Protein AF-A0A9P6YWA7-F1 (afdb_monomer)

Mean predicted aligned error: 17.62 Å

InterPro domains:
  IPR002293 Amino acid/polyamine transporter I [PF13520] (81-269)
  IPR050598 Cellular Amino Acid Transporter [PTHR11785] (69-268)

Organism: NCBI:txid936053

Sequence (278 aa):
MPSVNTISDHNANLDGSDSEDSLFSTGSHHFTDDRDDQTLLPLTQHANTSSTSVFSFETIPMIPLSQTQARGPELQKKVSFINGLGLVVGLMIGSGLFSSPGPVLEFSGSYGTALVVWFISGLLALCGALCYAELGTMLPMNGGETVYLGRAFGSLVSFMFEFVTIAVQKPGRLAIICIVFGEYVSRIAYHTYYFNVPHDSDASVELADAIIPKFLPKLLAVACLLILTLINAISIPAGIRLQDILTIFKVLTAVVISVMGVVVLSNKGIIAVLVNLL

Secondary structure (DSSP, 8-state):
-----------------------------------------------------TT--TT-----HHHH------------HHHHHHHHHHHHS-THHHHSHHHHHHHH-SHHHHHHHHHHHHHHHHHHHHHHHHHHHH---TTTHHHHHHHHH-HHHHHHHHHHIIIIIHHHHHHHHHHHHHHHHHHHHHHHH-TTS---TTHHHHHHHHHS-TTHHHHHHHHHHHHHHHHHHH-HHHHHHHHHHHHHHHHHHHHHHHHHHHHHHHHHHHHHHHHT--

pLDDT: mean 70.12, std 21.69, range [28.67, 96.81]

Solvent-accessible surface area (backbone atoms only — not comparable to full-atom values): 17458 Å² total; per-residue (Å²): 138,88,80,91,80,91,83,93,88,83,88,86,83,89,83,82,87,85,85,88,86,87,83,87,88,87,84,90,88,89,84,88,84,91,81,85,87,85,91,78,84,86,84,79,82,82,85,79,88,84,79,94,61,98,79,71,84,77,71,70,81,74,71,55,72,74,66,75,56,62,82,61,79,80,73,75,84,81,70,50,70,69,58,50,50,52,49,52,53,56,69,67,66,55,73,56,75,77,62,45,57,61,60,46,37,64,78,46,76,34,73,70,56,31,52,52,53,51,51,53,52,51,52,54,51,49,54,52,51,51,54,51,48,54,50,48,68,74,52,84,59,92,66,57,72,43,49,54,38,28,72,75,69,32,65,69,55,17,49,53,49,49,50,46,40,63,71,45,48,56,54,48,57,53,49,54,53,27,42,52,50,15,47,54,52,50,53,51,52,49,54,67,73,51,73,85,60,75,89,48,78,65,65,54,50,52,53,45,62,72,69,49,58,87,59,54,32,54,50,45,13,51,52,50,48,52,50,54,50,49,45,41,72,76,32,57,71,56,41,52,52,52,51,51,53,51,51,54,51,52,52,50,52,52,51,51,52,52,51,52,52,52,51,53,50,53,53,51,50,53,50,56,54,53,63,74,76,109

Radius of gyration: 36.5 Å; Cα contacts (8 Å, |Δi|>4): 70; chains: 1; bounding box: 82×83×110 Å

Structure (mmCIF, N/CA/C/O backbone):
data_AF-A0A9P6YWA7-F1
#
_entry.id   AF-A0A9P6YWA7-F1
#
loop_
_atom_site.group_PDB
_atom_site.id
_atom_site.type_symbol
_atom_site.label_atom_id
_atom_site.label_alt_id
_atom_site.label_comp_id
_atom_site.label_asym_id
_atom_site.label_entity_id
_atom_site.label_seq_id
_atom_site.pdbx_PDB_ins_code
_atom_site.Cartn_x
_atom_site.Cartn_y
_atom_site.Cartn_z
_atom_site.occupancy
_atom_site.B_iso_or_equiv
_atom_site.auth_seq_id
_atom_site.auth_comp_id
_atom_site.auth_asym_id
_atom_site.auth_atom_id
_atom_site.pdbx_PDB_model_num
ATOM 1 N N . MET A 1 1 ? 19.533 45.911 58.473 1.00 30.25 1 MET A N 1
ATOM 2 C CA . MET A 1 1 ? 19.718 47.379 58.552 1.00 30.25 1 MET A CA 1
ATOM 3 C C . MET A 1 1 ? 20.889 47.748 57.663 1.00 30.25 1 MET A C 1
ATOM 5 O O . MET A 1 1 ? 21.857 46.997 57.733 1.00 30.25 1 MET A O 1
ATOM 9 N N . PRO A 1 2 ? 20.878 48.857 56.905 1.00 45.12 2 PRO A N 1
ATOM 10 C CA . PRO A 1 2 ? 19.820 49.861 56.648 1.00 45.12 2 PRO A CA 1
ATOM 11 C C . PRO A 1 2 ? 19.565 49.990 55.105 1.00 45.12 2 PRO A C 1
ATOM 13 O O . PRO A 1 2 ? 20.248 49.321 54.343 1.00 45.12 2 PRO A O 1
ATOM 16 N N . SER A 1 3 ? 18.667 50.763 54.485 1.00 31.98 3 SER A N 1
ATOM 17 C CA . SER A 1 3 ? 17.479 51.582 54.792 1.00 31.98 3 SER A CA 1
ATOM 18 C C . SER A 1 3 ? 17.035 52.197 53.421 1.00 31.98 3 SER A C 1
ATOM 20 O O . SER A 1 3 ? 17.918 52.453 52.611 1.00 31.98 3 SER A O 1
ATOM 22 N N . VAL A 1 4 ? 15.736 52.290 53.055 1.00 41.75 4 VAL A N 1
ATOM 23 C CA . VAL A 1 4 ? 14.906 53.543 53.096 1.00 41.75 4 VAL A CA 1
ATOM 24 C C . VAL A 1 4 ? 15.332 54.534 51.968 1.00 41.75 4 VAL A C 1
ATOM 26 O O . VAL A 1 4 ? 16.507 54.853 51.892 1.00 41.75 4 VAL A O 1
ATOM 29 N N . ASN A 1 5 ? 14.515 55.088 51.049 1.00 35.31 5 ASN A N 1
ATOM 30 C CA . ASN A 1 5 ? 13.099 55.478 51.103 1.00 35.31 5 ASN A CA 1
ATOM 31 C C . ASN A 1 5 ? 12.557 56.075 49.766 1.00 35.31 5 ASN A C 1
ATOM 33 O O . ASN A 1 5 ? 13.340 56.683 49.044 1.00 35.31 5 ASN A O 1
ATOM 37 N N . THR A 1 6 ? 11.219 55.989 49.581 1.00 39.00 6 THR A N 1
ATOM 38 C CA . THR A 1 6 ? 10.201 56.965 49.041 1.00 39.00 6 THR A CA 1
ATOM 39 C C . THR A 1 6 ? 10.403 57.697 47.690 1.00 39.00 6 THR A C 1
ATOM 41 O O . THR A 1 6 ? 11.518 58.047 47.341 1.00 39.00 6 THR A O 1
ATOM 44 N N . ILE A 1 7 ? 9.380 58.008 46.867 1.00 32.88 7 ILE A N 1
ATOM 45 C CA . ILE A 1 7 ? 8.133 58.815 47.059 1.00 32.88 7 ILE A CA 1
ATOM 46 C C . ILE A 1 7 ? 7.138 58.446 45.910 1.00 32.88 7 ILE A C 1
ATOM 48 O O . ILE A 1 7 ? 7.594 58.312 44.778 1.00 32.88 7 ILE A O 1
ATOM 52 N N . SER A 1 8 ? 5.909 57.960 46.179 1.00 38.25 8 SER A N 1
ATOM 53 C CA . SER A 1 8 ? 4.559 58.617 46.171 1.00 38.25 8 SER A CA 1
ATOM 54 C C . SER A 1 8 ? 4.142 59.294 44.847 1.00 38.25 8 SER A C 1
ATOM 56 O O . SER A 1 8 ? 4.928 60.005 44.237 1.00 38.25 8 SER A O 1
ATOM 58 N N . ASP A 1 9 ? 2.998 58.942 44.244 1.00 35.94 9 ASP A N 1
ATOM 59 C CA . ASP A 1 9 ? 1.636 59.484 44.467 1.00 35.94 9 ASP A CA 1
ATOM 60 C C . ASP A 1 9 ? 0.672 58.777 43.469 1.00 35.94 9 ASP A C 1
ATOM 62 O O . ASP A 1 9 ? 1.138 58.322 42.430 1.00 35.94 9 ASP A O 1
ATOM 66 N N . HIS A 1 10 ? -0.655 58.641 43.579 1.00 37.78 10 HIS A N 1
ATOM 67 C CA . HIS A 1 10 ? -1.711 58.955 44.545 1.00 37.78 10 HIS A CA 1
ATOM 68 C C . HIS A 1 10 ? -3.030 58.349 43.982 1.00 37.78 10 HIS A C 1
ATOM 70 O O . HIS A 1 10 ? -3.093 58.024 42.796 1.00 37.78 10 HIS A O 1
ATOM 76 N N . ASN A 1 11 ? -4.090 58.339 44.804 1.00 34.28 11 ASN A N 1
ATOM 77 C CA . ASN A 1 11 ? -5.522 58.125 44.494 1.00 34.28 11 ASN A CA 1
ATOM 78 C C . ASN A 1 11 ? -6.022 56.661 44.603 1.00 34.28 11 ASN A C 1
ATOM 80 O O . ASN A 1 11 ? -5.760 55.856 43.719 1.00 34.28 11 ASN A O 1
ATOM 84 N N . ALA A 1 12 ? -6.625 56.159 45.688 1.00 36.78 12 ALA A N 1
ATOM 85 C CA . ALA A 1 12 ? -7.614 56.623 46.681 1.00 36.78 12 ALA A CA 1
ATOM 86 C C . ALA A 1 12 ? -9.064 56.179 46.390 1.00 36.78 12 ALA A C 1
ATOM 88 O O . ALA A 1 12 ? -9.612 56.428 45.320 1.00 36.78 12 ALA A O 1
ATOM 89 N N . ASN A 1 13 ? -9.642 55.626 47.465 1.00 32.25 13 ASN A N 1
ATOM 90 C CA . ASN A 1 13 ? -11.050 55.508 47.860 1.00 32.25 13 ASN A CA 1
ATOM 91 C C . ASN A 1 13 ? -11.867 54.290 47.391 1.00 32.25 13 ASN A C 1
ATOM 93 O O . ASN A 1 13 ? -12.085 54.115 46.199 1.00 32.25 13 ASN A O 1
ATOM 97 N N . LEU A 1 14 ? -12.158 53.332 48.298 1.00 36.88 14 LEU A N 1
ATOM 98 C CA . LEU A 1 14 ? -13.166 53.310 49.408 1.00 36.88 14 LEU A CA 1
ATOM 99 C C . LEU A 1 14 ? -14.500 52.775 48.843 1.00 36.88 14 LEU A C 1
ATOM 101 O O . LEU A 1 14 ? -14.867 53.160 47.743 1.00 36.88 14 LEU A O 1
ATOM 105 N N . ASP A 1 15 ? -15.336 51.966 49.484 1.00 33.75 15 ASP A N 1
ATOM 106 C CA . ASP A 1 15 ? -15.410 51.228 50.754 1.00 33.75 15 ASP A CA 1
ATOM 107 C C . ASP A 1 15 ? -16.769 50.481 50.688 1.00 33.75 15 ASP A C 1
ATOM 109 O O . ASP A 1 15 ? -17.597 50.810 49.832 1.00 33.75 15 ASP A O 1
ATOM 113 N N . GLY A 1 16 ? -17.041 49.549 51.602 1.00 33.06 16 GLY A N 1
ATOM 114 C CA . GLY A 1 16 ? -18.425 49.207 51.958 1.00 33.06 16 GLY A CA 1
ATOM 115 C C . GLY A 1 16 ? -18.869 47.773 51.686 1.00 33.06 16 GLY A C 1
ATOM 116 O O . GLY A 1 16 ? -19.463 47.456 50.656 1.00 33.06 16 GLY A O 1
ATOM 117 N N . SER A 1 17 ? -18.631 46.928 52.686 1.00 35.91 17 SER A N 1
ATOM 118 C CA . SER A 1 17 ? -19.540 45.864 53.115 1.00 35.91 17 SER A CA 1
ATOM 119 C C . SER A 1 17 ? -20.969 46.382 53.303 1.00 35.91 17 SER A C 1
ATOM 121 O O . SER A 1 17 ? -21.122 47.527 53.705 1.00 35.91 17 SER A O 1
ATOM 123 N N . ASP A 1 18 ? -21.979 45.535 53.097 1.00 35.16 18 ASP A N 1
ATOM 124 C CA . ASP A 1 18 ? -23.036 45.319 54.096 1.00 35.16 18 ASP A CA 1
ATOM 125 C C . ASP A 1 18 ? -23.912 44.118 53.718 1.00 35.16 18 ASP A C 1
ATOM 127 O O . ASP A 1 18 ? -24.405 43.973 52.597 1.00 35.16 18 ASP A O 1
ATOM 131 N N . SER A 1 19 ? -24.048 43.236 54.701 1.00 35.69 19 SER A N 1
ATOM 132 C CA . SER A 1 19 ? -24.988 42.128 54.760 1.00 35.69 19 SER A CA 1
ATOM 133 C C . SER A 1 19 ? -26.203 42.567 55.583 1.00 35.69 19 SER A C 1
ATOM 135 O O . SER A 1 19 ? -26.062 43.385 56.484 1.00 35.69 19 SER A O 1
ATOM 137 N N . GLU A 1 20 ? -27.324 41.887 55.334 1.00 35.84 20 GLU A N 1
ATOM 138 C CA . GLU A 1 20 ? -28.508 41.722 56.197 1.00 35.84 20 GLU A CA 1
ATOM 139 C C . GLU A 1 20 ? -29.784 42.542 55.885 1.00 35.84 20 GLU A C 1
ATOM 141 O O . GLU A 1 20 ? -29.797 43.755 55.709 1.00 35.84 20 GLU A O 1
ATOM 146 N N . AS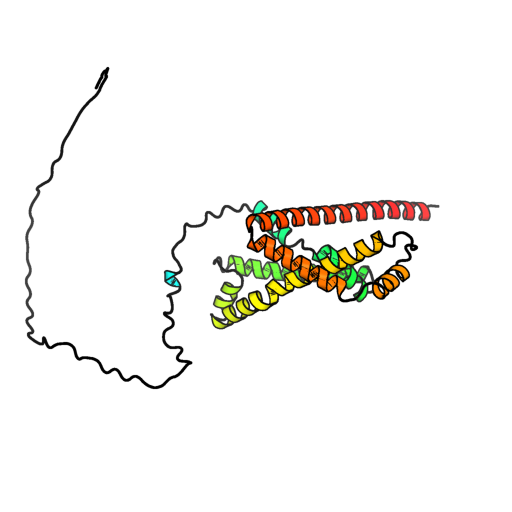P A 1 21 ? -30.872 41.759 55.869 1.00 31.94 21 ASP A N 1
ATOM 147 C CA . ASP A 1 21 ? -32.272 42.058 56.177 1.00 31.94 21 ASP A CA 1
ATOM 148 C C . ASP A 1 21 ? -33.222 42.685 55.140 1.00 31.94 21 ASP A C 1
ATOM 150 O O . ASP A 1 21 ? -33.424 43.891 55.037 1.00 31.94 21 ASP A O 1
ATOM 154 N N . SER A 1 22 ? -34.029 41.810 54.523 1.00 32.91 22 SER A N 1
ATOM 155 C CA . SER A 1 22 ? -35.488 42.013 54.522 1.00 32.91 22 SER A CA 1
ATOM 156 C C . SER A 1 22 ? -36.258 40.689 54.622 1.00 32.91 22 SER A C 1
ATOM 158 O O . SER A 1 22 ? -36.291 39.847 53.729 1.00 32.91 22 SER A O 1
ATOM 160 N N . LEU A 1 23 ? -36.856 40.548 55.799 1.00 31.72 23 LEU A N 1
ATOM 161 C CA . LEU A 1 23 ? -37.798 39.555 56.285 1.00 31.72 23 LEU A CA 1
ATOM 162 C C . LEU A 1 23 ? -39.172 39.529 55.566 1.00 31.72 23 LEU A C 1
ATOM 164 O O . LEU A 1 23 ? -39.654 40.542 55.068 1.00 31.72 23 LEU A O 1
ATOM 168 N N . PHE A 1 24 ? -39.844 38.381 55.755 1.00 29.38 24 PHE A N 1
ATOM 169 C CA . PHE A 1 24 ? -41.298 38.129 55.861 1.00 29.38 24 PHE A CA 1
ATOM 170 C C . PHE A 1 24 ? -42.185 38.003 54.603 1.00 29.38 24 PHE A C 1
ATOM 172 O O . PHE A 1 24 ? -42.605 38.986 54.003 1.00 29.38 24 PHE A O 1
ATOM 179 N N . SER A 1 25 ? -42.687 36.778 54.371 1.00 28.67 25 SER A N 1
ATOM 180 C CA . SER A 1 25 ? -44.130 36.490 54.498 1.00 28.67 25 SER A CA 1
ATOM 181 C C . SER A 1 25 ? -44.408 34.988 54.715 1.00 28.67 25 SER A C 1
ATOM 183 O O . SER A 1 25 ? -43.644 34.122 54.303 1.00 28.67 25 SER A O 1
ATOM 185 N N . THR A 1 26 ? -45.509 34.729 55.412 1.00 31.12 26 THR A N 1
ATOM 186 C CA . THR A 1 26 ? -45.914 33.554 56.200 1.00 31.12 26 THR A CA 1
ATOM 187 C C . THR A 1 26 ? -46.947 32.674 55.472 1.00 31.12 26 THR A C 1
ATOM 189 O O . THR A 1 26 ? -47.718 33.188 54.669 1.00 31.12 26 THR A O 1
ATOM 192 N N . GLY A 1 27 ? -47.058 31.388 55.856 1.00 29.50 27 GLY A N 1
ATOM 193 C CA . GLY A 1 27 ? -48.311 30.599 55.777 1.00 29.50 27 GLY A CA 1
ATOM 194 C C . GLY A 1 27 ? -48.154 29.203 55.151 1.00 29.50 27 GLY A C 1
ATOM 195 O O . GLY A 1 27 ? -48.163 29.072 53.937 1.00 29.50 27 GLY A O 1
ATOM 196 N N . SER A 1 28 ? -47.815 28.159 55.918 1.00 30.95 28 SER A N 1
ATOM 197 C CA . SER A 1 28 ? -48.722 27.206 56.600 1.00 30.95 28 SER A CA 1
ATOM 198 C C . SER A 1 28 ? -49.582 26.320 55.682 1.00 30.95 28 SER A C 1
ATOM 200 O O . SER A 1 28 ? -50.561 26.802 55.130 1.00 30.95 28 SER A O 1
ATOM 202 N N . HIS A 1 29 ? -49.309 25.008 55.643 1.00 32.03 29 HIS A N 1
ATOM 203 C CA . HIS A 1 29 ? -50.335 23.973 55.849 1.00 32.03 29 HIS A CA 1
ATOM 204 C C . HIS A 1 29 ? -49.703 22.627 56.240 1.00 32.03 29 HIS A C 1
ATOM 206 O O . HIS A 1 29 ? -48.742 22.150 55.647 1.00 32.03 29 HIS A O 1
ATOM 212 N N . HIS A 1 30 ? -50.281 22.071 57.296 1.00 28.95 30 HIS A N 1
ATOM 213 C CA . HIS A 1 30 ? -49.951 20.864 58.038 1.00 28.95 30 HIS A CA 1
ATOM 214 C C . HIS A 1 30 ? -50.837 19.715 57.526 1.00 28.95 30 HIS A C 1
ATOM 216 O O . HIS A 1 30 ? -52.054 19.892 57.460 1.00 28.95 30 HIS A O 1
ATOM 222 N N . PHE A 1 31 ? -50.269 18.549 57.206 1.00 29.78 31 PHE A N 1
ATOM 223 C CA . PHE A 1 31 ? -51.012 17.284 57.147 1.00 29.78 31 PHE A CA 1
ATOM 224 C C . PHE A 1 31 ? -50.105 16.132 57.594 1.00 29.78 31 PHE A C 1
ATOM 226 O O . PHE A 1 31 ? -49.044 15.897 57.023 1.00 29.78 31 PHE A O 1
ATOM 233 N N . THR A 1 32 ? -50.533 15.487 58.670 1.00 32.47 32 THR A N 1
ATOM 234 C CA . THR A 1 32 ? -49.959 14.325 59.351 1.00 32.47 32 THR A CA 1
ATOM 235 C C . THR A 1 32 ? -50.343 13.034 58.637 1.00 32.47 32 THR A C 1
ATOM 237 O O . THR A 1 32 ? -51.510 12.879 58.283 1.00 32.47 32 THR A O 1
ATOM 240 N N . ASP A 1 33 ? -49.419 12.081 58.529 1.00 33.91 33 ASP A N 1
ATOM 241 C CA . ASP A 1 33 ? -49.767 10.657 58.541 1.00 33.91 33 ASP A CA 1
ATOM 242 C C . ASP A 1 33 ? -48.690 9.904 59.332 1.00 33.91 33 ASP A C 1
ATOM 244 O O . ASP A 1 33 ? -47.546 9.769 58.894 1.00 33.91 33 ASP A O 1
ATOM 248 N N . ASP A 1 34 ? -49.068 9.504 60.544 1.00 34.72 34 ASP A N 1
ATOM 249 C CA . ASP A 1 34 ? -48.328 8.611 61.427 1.00 34.72 34 ASP A CA 1
ATOM 250 C C . ASP A 1 34 ? -48.479 7.172 60.920 1.00 34.72 34 ASP A C 1
ATOM 252 O O . ASP A 1 34 ? -49.595 6.652 60.846 1.00 34.72 34 ASP A O 1
ATOM 256 N N . ARG A 1 35 ? -47.361 6.490 60.652 1.00 35.69 35 ARG A N 1
ATOM 257 C CA . ARG A 1 35 ? -47.264 5.035 60.840 1.00 35.69 35 ARG A CA 1
ATOM 258 C C . ARG A 1 35 ? -45.901 4.665 61.399 1.00 35.69 35 ARG A C 1
ATOM 260 O O . ARG A 1 35 ? -44.879 4.785 60.728 1.00 35.69 35 ARG A O 1
ATOM 267 N N . ASP A 1 36 ? -45.966 4.204 62.636 1.00 36.97 36 ASP A N 1
ATOM 268 C CA . ASP A 1 36 ? -44.884 3.713 63.464 1.00 36.97 36 ASP A CA 1
ATOM 269 C C . ASP A 1 36 ? -44.203 2.444 62.919 1.00 36.97 36 ASP A C 1
ATOM 271 O O . ASP A 1 36 ? -44.817 1.588 62.277 1.00 36.97 36 ASP A O 1
ATOM 275 N N . ASP A 1 37 ? -42.928 2.340 63.298 1.00 34.84 37 ASP A N 1
ATOM 276 C CA . ASP A 1 37 ? -42.200 1.133 63.689 1.00 34.84 37 ASP A CA 1
ATOM 277 C C . ASP A 1 37 ? -41.923 0.023 62.662 1.00 34.84 37 ASP A C 1
ATOM 279 O O . ASP A 1 37 ? -42.704 -0.907 62.471 1.00 34.84 37 ASP A O 1
ATOM 283 N N . GLN A 1 38 ? -40.675 0.009 62.165 1.00 40.31 38 GLN A N 1
ATOM 284 C CA . GLN A 1 38 ? -39.765 -1.131 62.381 1.00 40.31 38 GLN A CA 1
ATOM 285 C C . GLN A 1 38 ? -38.303 -0.786 62.036 1.00 40.31 38 GLN A C 1
ATOM 287 O O . GLN A 1 38 ? -37.830 -0.909 60.908 1.00 40.31 38 GLN A O 1
ATOM 292 N N . THR A 1 39 ? -37.555 -0.401 63.065 1.00 40.19 39 THR A N 1
ATOM 293 C CA . THR A 1 39 ? -36.092 -0.457 63.146 1.00 40.19 39 THR A CA 1
ATOM 294 C C . THR A 1 39 ? -35.666 -1.861 63.586 1.00 40.19 39 THR A C 1
ATOM 296 O O . THR A 1 39 ? -35.755 -2.165 64.769 1.00 40.19 39 THR A O 1
ATOM 299 N N . LEU A 1 40 ? -35.143 -2.707 62.686 1.00 43.44 40 LEU A N 1
ATOM 300 C CA . LEU A 1 40 ? -34.314 -3.873 63.052 1.00 43.44 40 LEU A CA 1
ATOM 301 C C . LEU A 1 40 ? -33.231 -4.163 61.987 1.00 43.44 40 LEU A C 1
ATOM 303 O O . LEU A 1 40 ? -33.510 -4.720 60.936 1.00 43.44 40 LEU A O 1
ATOM 307 N N . LEU A 1 41 ? -32.012 -3.715 62.315 1.00 45.97 41 LEU A N 1
ATOM 308 C CA . LEU A 1 41 ? -30.643 -4.237 62.097 1.00 45.97 41 LEU A CA 1
ATOM 309 C C . LEU A 1 41 ? -30.268 -5.166 60.902 1.00 45.97 41 LEU A C 1
ATOM 311 O O . LEU A 1 41 ? -31.047 -6.005 60.462 1.00 45.97 41 LEU A O 1
ATOM 315 N N . PRO A 1 42 ? -29.003 -5.085 60.420 1.00 42.59 42 PRO A N 1
ATOM 316 C CA . PRO A 1 42 ? -28.539 -5.726 59.189 1.00 42.59 42 PRO A CA 1
ATOM 317 C C . PRO A 1 42 ? -28.217 -7.215 59.388 1.00 42.59 42 PRO A C 1
ATOM 319 O O . PRO A 1 42 ? -27.490 -7.582 60.312 1.00 42.59 42 PRO A O 1
ATOM 322 N N . LEU A 1 43 ? -28.691 -8.078 58.484 1.00 35.69 43 LEU A N 1
ATOM 323 C CA . LEU A 1 43 ? -28.292 -9.486 58.458 1.00 35.69 43 LEU A CA 1
ATOM 324 C C . LEU A 1 43 ? -26.963 -9.666 57.717 1.00 35.69 43 LEU A C 1
ATOM 326 O O . LEU A 1 43 ? -26.828 -9.457 56.513 1.00 35.69 43 LEU A O 1
ATOM 330 N N . THR A 1 44 ? -25.985 -10.077 58.509 1.00 36.50 44 THR A N 1
ATOM 331 C CA . THR A 1 44 ? -24.660 -10.569 58.160 1.00 36.50 44 THR A CA 1
ATOM 332 C C . THR A 1 44 ? -24.686 -11.711 57.139 1.00 36.50 44 THR A C 1
ATOM 334 O O . THR A 1 44 ? -25.297 -12.749 57.369 1.00 36.50 44 THR A O 1
ATOM 337 N N . GLN A 1 45 ? -23.935 -11.519 56.054 1.00 35.62 45 GLN A N 1
ATOM 338 C CA . GLN A 1 45 ? -22.911 -12.437 55.541 1.00 35.62 45 GLN A CA 1
ATOM 339 C C . GLN A 1 45 ? -23.241 -13.944 55.524 1.00 35.62 45 GLN A C 1
ATOM 341 O O . GLN A 1 45 ? -22.976 -14.663 56.483 1.00 35.62 45 GLN A O 1
ATOM 346 N N . HIS A 1 46 ? -23.610 -14.452 54.346 1.00 35.66 46 HIS A N 1
ATOM 347 C CA . HIS A 1 46 ? -23.225 -15.802 53.935 1.00 35.66 46 HIS A CA 1
ATOM 348 C C . HIS A 1 46 ? -22.160 -15.704 52.844 1.00 35.66 46 HIS A C 1
ATOM 350 O O . HIS A 1 46 ? -22.448 -15.551 51.659 1.00 35.66 46 HIS A O 1
ATOM 356 N N . ALA A 1 47 ? -20.902 -15.794 53.270 1.00 37.41 47 ALA A N 1
ATOM 357 C CA . ALA A 1 47 ? -19.837 -16.246 52.396 1.00 37.41 47 ALA A CA 1
ATOM 358 C C . ALA A 1 47 ? -20.087 -17.732 52.113 1.00 37.41 47 ALA A C 1
ATOM 360 O O . ALA A 1 47 ? -20.030 -18.549 53.030 1.00 37.41 47 ALA A O 1
ATOM 361 N N . ASN A 1 48 ? -20.361 -18.084 50.858 1.00 34.75 48 ASN A N 1
ATOM 362 C CA . ASN A 1 48 ? -20.123 -19.442 50.391 1.00 34.75 48 ASN A CA 1
ATOM 363 C C . ASN A 1 48 ? -19.140 -19.392 49.224 1.00 34.75 48 ASN A C 1
ATOM 365 O O . ASN A 1 48 ? -19.493 -19.283 48.052 1.00 34.75 48 ASN A O 1
ATOM 369 N N . THR A 1 49 ? -17.869 -19.405 49.603 1.00 38.22 49 THR A N 1
ATOM 370 C CA . THR A 1 49 ? -16.738 -19.662 48.726 1.00 38.22 49 THR A CA 1
ATOM 371 C C . THR A 1 49 ? -16.713 -21.155 48.445 1.00 38.22 49 THR A C 1
ATOM 373 O O . THR A 1 49 ? -16.429 -21.915 49.364 1.00 38.22 49 THR A O 1
ATOM 376 N N . SER A 1 50 ? -16.984 -21.573 47.206 1.00 38.66 50 SER A N 1
ATOM 377 C CA . SER A 1 50 ? -16.193 -22.572 46.456 1.00 38.66 50 SER A CA 1
ATOM 378 C C . SER A 1 50 ? -16.987 -23.182 45.297 1.00 38.66 50 SER A C 1
ATOM 380 O O . SER A 1 50 ? -17.767 -24.111 45.464 1.00 38.66 50 SER A O 1
ATOM 382 N N . SER A 1 51 ? -16.728 -22.686 44.088 1.00 37.53 51 SER A N 1
ATOM 383 C CA . SER A 1 51 ? -16.556 -23.512 42.886 1.00 37.53 51 SER A CA 1
ATOM 384 C C . SER A 1 51 ? -15.971 -22.631 41.787 1.00 37.53 51 SER A C 1
ATOM 386 O O . SER A 1 51 ? -16.624 -21.755 41.227 1.00 37.53 51 SER A O 1
ATOM 388 N N . THR A 1 52 ? -14.684 -22.837 41.545 1.00 44.03 52 THR A N 1
ATOM 389 C CA . THR A 1 52 ? -13.884 -22.256 40.471 1.00 44.03 52 THR A CA 1
ATOM 390 C C . THR A 1 52 ? -14.549 -22.486 39.114 1.00 44.03 52 THR A C 1
ATOM 392 O O . THR A 1 52 ? -14.458 -23.578 38.558 1.00 44.03 52 THR A O 1
ATOM 395 N N . SER A 1 53 ? -15.175 -21.450 38.554 1.00 33.12 53 SER A N 1
ATOM 396 C CA . SER A 1 53 ? -15.441 -21.359 37.119 1.00 33.12 53 SER A CA 1
ATOM 397 C C . SER A 1 53 ? -14.590 -20.220 36.564 1.00 33.12 53 SER A C 1
ATOM 399 O O . SER A 1 53 ? -14.845 -19.039 36.767 1.00 33.12 53 SER A O 1
ATOM 401 N N . VAL A 1 54 ? -13.511 -20.598 35.881 1.00 48.97 54 VAL A N 1
ATOM 402 C CA . VAL A 1 54 ? -12.505 -19.703 35.277 1.00 48.97 54 VAL A CA 1
ATOM 403 C C . VAL A 1 54 ? -13.080 -18.931 34.063 1.00 48.97 54 VAL A C 1
ATOM 405 O O . VAL A 1 54 ? -12.378 -18.179 33.400 1.00 48.97 54 VAL A O 1
ATOM 408 N N . PHE A 1 55 ? -14.385 -19.066 33.801 1.00 40.19 55 PHE A N 1
ATOM 409 C CA . PHE A 1 55 ? -15.120 -18.421 32.712 1.00 40.19 55 PHE A CA 1
ATOM 410 C C . PHE A 1 55 ? -16.484 -17.891 33.181 1.00 40.19 55 PHE A C 1
ATOM 412 O O . PHE A 1 55 ? -17.514 -18.193 32.583 1.00 40.19 55 PHE A O 1
ATOM 419 N N . SER A 1 56 ? -16.506 -17.105 34.259 1.00 38.06 56 SER A N 1
ATOM 420 C CA . SER A 1 56 ? -17.690 -16.320 34.618 1.00 38.06 56 SER A CA 1
ATOM 421 C C . SER A 1 56 ? -17.577 -14.932 33.983 1.00 38.06 56 SER A C 1
ATOM 423 O O . SER A 1 56 ? -16.790 -14.098 34.422 1.00 38.06 56 SER A O 1
ATOM 425 N N . PHE A 1 57 ? -18.328 -14.709 32.903 1.00 46.75 57 PHE A N 1
ATOM 426 C CA . PHE A 1 57 ? -18.423 -13.440 32.162 1.00 46.75 57 PHE A CA 1
ATOM 427 C C . PHE A 1 57 ? -19.311 -12.396 32.883 1.00 46.75 57 PHE A C 1
ATOM 429 O O . PHE A 1 57 ? -19.710 -11.390 32.301 1.00 46.75 57 PHE A O 1
ATOM 436 N N . GLU A 1 58 ? -19.626 -12.606 34.162 1.00 44.38 58 GLU A N 1
ATOM 437 C CA . GLU A 1 58 ? -20.510 -11.727 34.920 1.00 44.38 58 GLU A CA 1
ATOM 438 C C . GLU A 1 58 ? -19.733 -10.518 3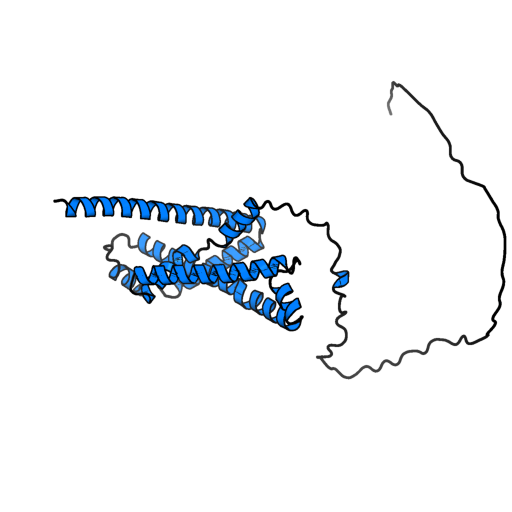5.471 1.00 44.38 58 GLU A C 1
ATOM 440 O O . GLU A 1 58 ? -18.882 -10.632 36.352 1.00 44.38 58 GLU A O 1
ATOM 445 N N . THR A 1 59 ? -20.100 -9.333 34.983 1.00 49.78 59 THR A N 1
ATOM 446 C CA . THR A 1 59 ? -19.682 -8.007 35.470 1.00 49.78 59 THR A CA 1
ATOM 447 C C . THR A 1 59 ? -18.226 -7.619 35.196 1.00 49.78 59 THR A C 1
ATOM 449 O O . THR A 1 59 ? -17.511 -7.132 36.071 1.00 49.78 59 THR A O 1
ATOM 452 N N . ILE A 1 60 ? -17.811 -7.658 33.924 1.00 49.62 60 ILE A N 1
ATOM 453 C CA . ILE A 1 60 ? -16.989 -6.528 33.460 1.00 49.62 60 ILE A CA 1
ATOM 454 C C . ILE A 1 60 ? -17.862 -5.299 33.741 1.00 49.62 60 ILE A C 1
ATOM 456 O O . ILE A 1 60 ? -18.993 -5.291 33.244 1.00 49.62 60 ILE A O 1
ATOM 460 N N . PRO A 1 61 ? -17.439 -4.312 34.558 1.00 47.41 61 PRO A N 1
ATOM 461 C CA . PRO A 1 61 ? -18.196 -3.081 34.692 1.00 47.41 61 PRO A CA 1
ATOM 462 C C . PRO A 1 61 ? -18.326 -2.549 33.276 1.00 47.41 61 PRO A C 1
ATOM 464 O O . PRO A 1 61 ? -17.340 -2.150 32.655 1.00 47.41 61 PRO A O 1
ATOM 467 N N . MET A 1 62 ? -19.526 -2.681 32.719 1.00 47.75 62 MET A N 1
ATOM 468 C CA . MET A 1 62 ? -19.842 -2.200 31.396 1.00 47.75 62 MET A CA 1
ATOM 469 C C . MET A 1 62 ? -19.772 -0.696 31.577 1.00 47.75 62 MET A C 1
ATOM 471 O O . MET A 1 62 ? -20.728 -0.090 32.053 1.00 47.75 62 MET A O 1
ATOM 475 N N . ILE A 1 63 ? -18.581 -0.128 31.356 1.00 58.81 63 ILE A N 1
ATOM 476 C CA . ILE A 1 63 ? -18.370 1.310 31.365 1.00 58.81 63 ILE A CA 1
ATOM 477 C C . ILE A 1 63 ? -19.450 1.805 30.420 1.00 58.81 63 ILE A C 1
ATOM 479 O O . ILE A 1 63 ? -19.428 1.425 29.242 1.00 58.81 63 ILE A O 1
ATOM 483 N N . PRO A 1 64 ? -20.458 2.535 30.918 1.00 46.75 64 PRO A N 1
ATOM 484 C CA . PRO A 1 64 ? -21.486 3.020 30.035 1.00 46.75 64 PRO A CA 1
ATOM 485 C C . PRO A 1 64 ? -20.737 3.874 29.014 1.00 46.75 64 PRO A C 1
ATOM 487 O O . PRO A 1 64 ? -20.044 4.819 29.386 1.00 46.75 64 PRO A O 1
ATOM 490 N N . LEU A 1 65 ? -20.807 3.517 27.728 1.00 48.34 65 LEU A N 1
ATOM 491 C CA . LEU A 1 65 ? -20.132 4.259 26.654 1.00 48.34 65 LEU A CA 1
ATOM 492 C C . LEU A 1 65 ? -20.559 5.741 26.638 1.00 48.34 65 LEU A C 1
ATOM 494 O O . LEU A 1 65 ? -19.881 6.576 26.046 1.00 48.34 65 LEU A O 1
ATOM 498 N N . SER A 1 66 ? -21.644 6.089 27.344 1.00 49.62 66 SER A N 1
ATOM 499 C CA . SER A 1 66 ? -22.045 7.467 27.619 1.00 49.62 66 SER A CA 1
ATOM 500 C C . SER A 1 66 ? -21.088 8.235 28.545 1.00 49.62 66 SER A C 1
ATOM 502 O O . SER A 1 66 ? -21.030 9.454 28.429 1.00 49.62 66 SER A O 1
ATOM 504 N N . GLN A 1 67 ? -20.312 7.577 29.419 1.00 41.66 67 GLN A N 1
ATOM 505 C CA . GLN A 1 67 ? -19.313 8.223 30.286 1.00 41.66 67 GLN A CA 1
ATOM 506 C C . GLN A 1 67 ? -17.893 8.248 29.709 1.00 41.66 67 GLN A C 1
ATOM 508 O O . GLN A 1 67 ? -17.095 9.086 30.122 1.00 41.66 67 GLN A O 1
ATOM 513 N N . THR A 1 68 ? -17.566 7.422 28.708 1.00 46.91 68 THR A N 1
ATOM 514 C CA . THR A 1 68 ? -16.344 7.645 27.905 1.00 46.91 68 THR A CA 1
ATOM 515 C C . THR A 1 68 ? -16.504 8.840 26.961 1.00 46.91 68 THR A C 1
ATOM 517 O O . THR A 1 68 ? -15.514 9.398 26.494 1.00 46.91 68 THR A O 1
ATOM 520 N N . GLN A 1 69 ? -17.733 9.323 26.756 1.00 49.25 69 GLN A N 1
ATOM 521 C CA . GLN A 1 69 ? -17.994 10.637 26.180 1.00 49.25 69 GLN A CA 1
ATOM 522 C C . GLN A 1 69 ? -17.778 11.739 27.232 1.00 49.25 69 GLN A C 1
ATOM 524 O O . GLN A 1 69 ? -18.632 12.598 27.451 1.00 49.25 69 GLN A O 1
ATOM 529 N N . ALA A 1 70 ? -16.603 11.753 27.872 1.00 43.44 70 ALA A N 1
ATOM 530 C CA . ALA A 1 70 ? -16.060 13.015 28.340 1.00 43.44 70 ALA A CA 1
ATOM 531 C C . ALA A 1 70 ? -16.034 13.910 27.100 1.00 43.44 70 ALA A C 1
ATOM 533 O O . ALA A 1 70 ? -15.341 13.616 26.125 1.00 43.44 70 ALA A O 1
ATOM 534 N N . ARG A 1 71 ? -16.892 14.931 27.100 1.00 46.38 71 ARG A N 1
ATOM 535 C CA . ARG A 1 71 ? -16.984 15.969 26.078 1.00 46.38 71 ARG A CA 1
ATOM 536 C C . ARG A 1 71 ? -15.651 16.715 26.094 1.00 46.38 71 ARG A C 1
ATOM 538 O O . ARG A 1 71 ? -15.521 17.760 26.721 1.00 46.38 71 ARG A O 1
ATOM 545 N N . GLY A 1 72 ? -14.634 16.100 25.493 1.00 50.66 72 GLY A N 1
ATOM 546 C CA . GLY A 1 72 ? -13.342 16.712 25.260 1.00 50.66 72 GLY A CA 1
ATOM 547 C C . GLY A 1 72 ? -13.560 18.008 24.488 1.00 50.66 72 GLY A C 1
ATOM 548 O O . GLY A 1 72 ? -14.591 18.136 23.816 1.00 50.66 72 GLY A O 1
ATOM 549 N N . PRO A 1 73 ? -12.640 18.980 24.611 1.00 48.16 73 PRO A N 1
ATOM 550 C CA . PRO A 1 73 ? -12.754 20.253 23.915 1.00 48.16 73 PRO A CA 1
ATOM 551 C C . PRO A 1 73 ? -13.115 19.974 22.459 1.00 48.16 73 PRO A C 1
ATOM 553 O O . PRO A 1 73 ? -12.424 19.205 21.790 1.00 48.16 73 PRO A O 1
ATOM 556 N N . GLU A 1 74 ? -14.250 20.521 22.023 1.00 51.16 74 GLU A N 1
ATOM 557 C CA . GLU A 1 74 ? -14.753 20.387 20.663 1.00 51.16 74 GLU A CA 1
ATOM 558 C C . GLU A 1 74 ? -13.610 20.788 19.731 1.00 51.16 74 GLU A C 1
ATOM 560 O O . GLU A 1 74 ? -13.219 21.957 19.683 1.00 51.16 74 GLU A O 1
ATOM 565 N N . LEU A 1 75 ? -12.973 19.792 19.099 1.00 54.00 75 LEU A N 1
ATOM 566 C CA . LEU A 1 75 ? -11.825 20.033 18.240 1.00 54.00 75 LEU A CA 1
ATOM 567 C C . LEU A 1 75 ? -12.306 20.972 17.143 1.00 54.00 75 LEU A C 1
ATOM 569 O O . LEU A 1 75 ? -13.094 20.575 16.283 1.00 54.00 75 LEU A O 1
ATOM 573 N N . GLN A 1 76 ? -11.839 22.221 17.192 1.00 48.03 76 GLN A N 1
ATOM 574 C CA . GLN A 1 76 ? -12.120 23.201 16.159 1.00 48.03 76 GLN A CA 1
ATOM 575 C C . GLN A 1 76 ? -11.742 22.567 14.825 1.00 48.03 76 GLN A C 1
ATOM 577 O O . GLN A 1 76 ? -10.578 22.233 14.589 1.00 48.03 76 GLN A O 1
ATOM 582 N N . LYS A 1 77 ? -12.746 22.350 13.974 1.00 57.44 77 LYS A N 1
ATOM 583 C CA . LYS A 1 77 ? -12.613 21.666 12.689 1.00 57.44 77 LYS A CA 1
ATOM 584 C C . LYS A 1 77 ? -11.869 22.591 11.724 1.00 57.44 77 LYS A C 1
ATOM 586 O O . LYS A 1 77 ? -12.458 23.247 10.876 1.00 57.44 77 LYS A O 1
ATOM 591 N N . LYS A 1 78 ? -10.553 22.705 11.909 1.00 58.25 78 LYS A N 1
ATOM 592 C CA . LYS A 1 78 ? -9.686 23.680 11.236 1.00 58.25 78 LYS A CA 1
ATOM 593 C C . LYS A 1 78 ? -8.991 23.088 10.008 1.00 58.25 78 LYS A C 1
ATOM 595 O O . LYS A 1 78 ? -7.841 23.408 9.719 1.00 58.25 78 LYS A O 1
ATOM 600 N N . VAL A 1 79 ? -9.680 22.204 9.288 1.00 73.88 79 VAL A N 1
ATOM 601 C CA . VAL A 1 79 ? -9.184 21.629 8.032 1.00 73.88 79 VAL A CA 1
ATOM 602 C C . VAL A 1 79 ? -9.919 22.308 6.883 1.00 73.88 79 VAL A C 1
ATOM 604 O O . VAL A 1 79 ? -11.115 22.107 6.694 1.00 73.88 79 VAL A O 1
ATOM 607 N N . SER A 1 80 ? -9.197 23.143 6.134 1.00 84.50 80 SER A N 1
ATOM 608 C CA . SER A 1 80 ? -9.696 23.732 4.886 1.00 84.50 80 SER A CA 1
ATOM 609 C C . SER A 1 80 ? -9.899 22.644 3.827 1.00 84.50 80 SER A C 1
ATOM 611 O O . SER A 1 80 ? -9.169 21.652 3.821 1.00 84.50 80 SER A O 1
ATOM 613 N N . PHE A 1 81 ? -10.842 22.841 2.900 1.00 86.50 81 PHE A N 1
ATOM 614 C CA . PHE A 1 81 ? -11.116 21.905 1.801 1.00 86.50 81 PHE A CA 1
ATOM 615 C C . PHE A 1 81 ? -9.849 21.540 1.016 1.00 86.50 81 PHE A C 1
ATOM 617 O O . PHE A 1 81 ? -9.598 20.366 0.769 1.00 86.50 81 PHE A O 1
ATOM 624 N N . ILE A 1 82 ? -9.009 22.530 0.702 1.00 86.62 82 ILE A N 1
ATOM 625 C CA . ILE A 1 82 ? -7.753 22.314 -0.031 1.00 86.62 82 ILE A CA 1
ATOM 626 C C . ILE A 1 82 ? -6.766 21.470 0.784 1.00 86.62 82 ILE A C 1
ATOM 628 O O . ILE A 1 82 ? -6.117 20.585 0.231 1.00 86.62 82 ILE A O 1
ATOM 632 N N . ASN A 1 83 ? -6.700 21.679 2.102 1.00 83.81 83 ASN A N 1
ATOM 633 C CA . ASN A 1 83 ? -5.844 20.881 2.981 1.00 83.81 83 ASN A CA 1
ATOM 634 C C . ASN A 1 83 ? -6.355 19.437 3.080 1.00 83.81 83 ASN A C 1
ATOM 636 O O . ASN A 1 83 ? -5.558 18.504 3.064 1.00 83.81 83 ASN A O 1
ATOM 640 N N . GLY A 1 84 ? -7.677 19.248 3.141 1.00 83.44 84 GLY A N 1
ATOM 641 C CA . GLY A 1 84 ? -8.303 17.925 3.121 1.00 83.44 84 GLY A CA 1
ATOM 642 C C . GLY A 1 84 ? -8.075 17.193 1.798 1.00 83.44 84 GLY A C 1
ATOM 643 O O . GLY A 1 84 ? -7.661 16.037 1.803 1.00 83.44 84 GLY A O 1
ATOM 644 N N . LEU A 1 85 ? -8.269 17.875 0.666 1.00 86.12 85 LEU A N 1
ATOM 645 C CA . LEU A 1 85 ? -8.029 17.321 -0.666 1.00 86.12 85 LEU A CA 1
ATOM 646 C C . LEU A 1 85 ? -6.558 16.934 -0.853 1.00 86.12 85 LEU A C 1
ATOM 648 O O . LEU A 1 85 ? -6.272 15.819 -1.282 1.00 86.12 85 LEU A O 1
ATOM 652 N N . GLY A 1 86 ? -5.628 17.820 -0.486 1.00 79.06 86 GLY A N 1
ATOM 653 C CA . GLY A 1 86 ? -4.193 17.545 -0.553 1.00 79.06 86 GLY A CA 1
ATOM 654 C C . GLY A 1 86 ? -3.785 16.346 0.304 1.00 79.06 86 GLY A C 1
ATOM 655 O O . GLY A 1 86 ? -2.997 15.514 -0.142 1.00 79.06 86 GLY A O 1
ATOM 656 N N . LEU A 1 87 ? -4.377 16.204 1.494 1.00 81.69 87 LEU A N 1
ATOM 657 C CA . LEU A 1 87 ? -4.154 15.054 2.369 1.00 81.69 87 LEU A CA 1
ATOM 658 C C . LEU A 1 87 ? -4.664 13.755 1.733 1.00 81.69 87 LEU A C 1
ATOM 660 O O . LEU A 1 87 ? -3.933 12.769 1.703 1.00 81.69 87 LEU A O 1
ATOM 664 N N . VAL A 1 88 ? -5.881 13.746 1.179 1.00 86.19 88 VAL A N 1
ATOM 665 C CA . VAL A 1 88 ? -6.439 12.556 0.512 1.00 86.19 88 VAL A CA 1
ATOM 666 C C . VAL A 1 88 ? -5.585 12.151 -0.690 1.00 86.19 88 VAL A C 1
ATOM 668 O O . VAL A 1 88 ? -5.229 10.982 -0.816 1.00 86.19 88 VAL A O 1
ATOM 671 N N . VAL A 1 89 ? -5.194 13.107 -1.538 1.00 83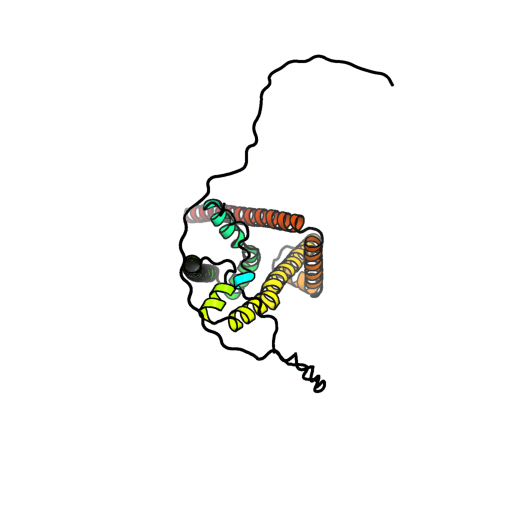.81 89 VAL A N 1
ATOM 672 C CA . VAL A 1 89 ? -4.325 12.840 -2.696 1.00 83.81 89 VAL A CA 1
ATOM 673 C C . VAL A 1 89 ? -2.968 12.286 -2.244 1.00 83.81 89 VAL A C 1
ATOM 675 O O . VAL A 1 89 ? -2.495 11.299 -2.806 1.00 83.81 89 VAL A O 1
ATOM 678 N N . GLY A 1 90 ? -2.372 12.858 -1.193 1.00 75.75 90 GLY A N 1
ATOM 679 C CA . GLY A 1 90 ? -1.103 12.390 -0.632 1.00 75.75 90 GLY A CA 1
ATOM 680 C C . GLY A 1 90 ? -1.167 10.974 -0.051 1.00 75.75 90 GLY A C 1
ATOM 681 O O . GLY A 1 90 ? -0.21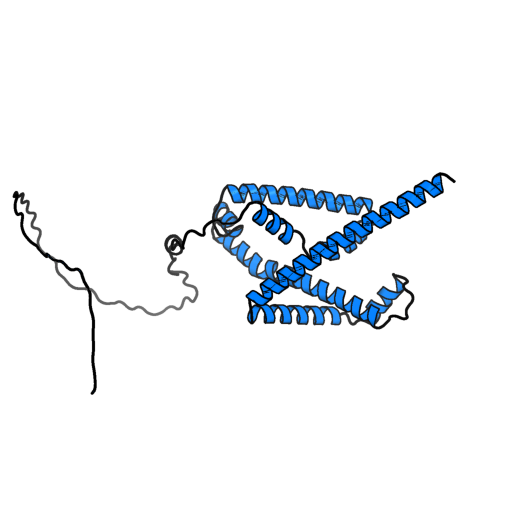6 10.213 -0.201 1.00 75.75 90 GLY A O 1
ATOM 682 N N . LEU A 1 91 ? -2.293 10.589 0.559 1.00 80.88 91 LEU A N 1
ATOM 683 C CA . LEU A 1 91 ? -2.496 9.230 1.074 1.00 80.88 91 LEU A CA 1
ATOM 684 C C . LEU A 1 91 ? -2.742 8.196 -0.035 1.00 80.88 91 LEU A C 1
ATOM 686 O O . LEU A 1 91 ? -2.373 7.034 0.130 1.00 80.88 91 LEU A O 1
ATOM 690 N N . MET A 1 92 ? -3.353 8.598 -1.154 1.00 86.44 92 MET A N 1
ATOM 691 C CA . MET A 1 92 ? -3.631 7.700 -2.284 1.00 86.44 92 MET A CA 1
ATOM 692 C C . MET A 1 92 ? -2.383 7.412 -3.127 1.00 86.44 92 MET A C 1
ATOM 694 O O . MET A 1 92 ? -2.222 6.301 -3.637 1.00 86.44 92 MET A O 1
ATOM 698 N N . ILE A 1 93 ? -1.472 8.383 -3.257 1.00 83.50 93 ILE A N 1
ATOM 699 C CA . ILE A 1 93 ? -0.211 8.211 -3.993 1.00 83.50 93 ILE A CA 1
ATOM 700 C C . ILE A 1 93 ? 0.785 7.418 -3.126 1.00 83.50 93 ILE A C 1
ATOM 702 O O . ILE A 1 93 ? 1.616 7.952 -2.393 1.00 83.50 93 ILE A O 1
ATOM 706 N N . GLY A 1 94 ? 0.678 6.090 -3.202 1.00 77.94 94 GLY A N 1
ATOM 707 C CA . GLY A 1 94 ? 1.508 5.143 -2.457 1.00 77.94 94 GLY A CA 1
ATOM 708 C C . GLY A 1 94 ? 2.762 4.657 -3.197 1.00 77.94 94 GLY A C 1
ATOM 709 O O . GLY A 1 94 ? 3.068 5.046 -4.318 1.00 77.94 94 GLY A O 1
ATOM 710 N N . SER A 1 95 ? 3.506 3.739 -2.566 1.00 74.94 95 SER A N 1
ATOM 711 C CA . SER A 1 95 ? 4.645 3.032 -3.197 1.00 74.94 95 SER A CA 1
ATOM 712 C C . SER A 1 95 ? 4.207 2.028 -4.269 1.00 74.94 95 SER A C 1
ATOM 714 O O . SER A 1 95 ? 5.033 1.609 -5.075 1.00 74.94 95 SER A O 1
ATOM 716 N N . GLY A 1 96 ? 2.916 1.678 -4.309 1.00 78.62 96 GLY A N 1
ATOM 717 C CA . GLY A 1 96 ? 2.347 0.780 -5.316 1.00 78.62 96 GLY A CA 1
ATOM 718 C C . GLY A 1 96 ? 2.531 1.282 -6.751 1.00 78.62 96 GLY A C 1
ATOM 719 O O . GLY A 1 96 ? 2.678 0.467 -7.650 1.00 78.62 96 GLY A O 1
ATOM 720 N N . LEU A 1 97 ? 2.643 2.598 -6.974 1.00 84.50 97 LEU A N 1
ATOM 721 C CA . LEU A 1 97 ? 2.909 3.153 -8.308 1.00 84.50 97 LEU A CA 1
ATOM 722 C C . LEU A 1 97 ? 4.204 2.600 -8.934 1.00 84.50 97 LEU A C 1
ATOM 724 O O . LEU A 1 97 ? 4.270 2.437 -10.145 1.00 84.50 97 LEU A O 1
ATOM 728 N N . PHE A 1 98 ? 5.226 2.299 -8.128 1.00 81.94 98 PHE A N 1
ATOM 729 C CA . PHE A 1 98 ? 6.522 1.829 -8.633 1.00 81.94 98 PHE A CA 1
ATOM 730 C C . PHE A 1 98 ? 6.616 0.305 -8.723 1.00 81.94 98 PHE A C 1
ATOM 732 O O . PHE A 1 98 ? 7.313 -0.215 -9.587 1.00 81.94 98 PHE A O 1
ATOM 739 N N . SER A 1 99 ? 5.902 -0.404 -7.848 1.00 81.44 99 SER A N 1
ATOM 740 C CA . SER A 1 99 ? 5.965 -1.865 -7.748 1.00 81.44 99 SER A CA 1
ATOM 741 C C . SER A 1 99 ? 4.891 -2.575 -8.575 1.00 81.44 99 SER A C 1
ATOM 743 O O . SER A 1 99 ? 5.148 -3.664 -9.077 1.00 81.44 99 SER A O 1
ATOM 745 N N . SER A 1 100 ? 3.711 -1.977 -8.755 1.00 86.06 100 SER A N 1
ATOM 746 C CA . SER A 1 100 ? 2.574 -2.622 -9.421 1.00 86.06 100 SER A CA 1
ATOM 747 C C . SER A 1 100 ? 2.634 -2.674 -10.959 1.00 86.06 100 SER A C 1
ATOM 749 O O . SER A 1 100 ? 2.109 -3.641 -11.508 1.00 86.06 100 SER A O 1
ATOM 751 N N . PRO A 1 101 ? 3.232 -1.713 -11.701 1.00 85.50 101 PRO A N 1
ATOM 752 C CA . PRO A 1 101 ? 3.177 -1.743 -13.167 1.00 85.50 101 PRO A CA 1
ATOM 753 C C . PRO A 1 101 ? 3.872 -2.948 -13.808 1.00 85.50 101 PRO A C 1
ATOM 755 O O . PRO A 1 101 ? 3.374 -3.458 -14.807 1.00 85.50 101 PRO A O 1
ATOM 758 N N . GLY A 1 102 ? 4.994 -3.406 -13.239 1.00 85.88 102 GLY A N 1
ATOM 759 C CA . GLY A 1 102 ? 5.755 -4.550 -13.757 1.00 85.88 102 GLY A CA 1
ATOM 760 C C . GLY A 1 102 ? 4.925 -5.838 -13.769 1.00 85.88 102 GLY A C 1
ATOM 761 O O . GLY A 1 102 ? 4.649 -6.352 -14.851 1.00 85.88 102 GLY A O 1
ATOM 762 N N . PRO A 1 103 ? 4.433 -6.298 -12.602 1.00 85.62 103 PRO A N 1
ATOM 763 C CA . PRO A 1 103 ? 3.570 -7.473 -12.520 1.00 85.62 103 PRO A CA 1
ATOM 764 C C . PRO A 1 103 ? 2.295 -7.345 -13.362 1.00 85.62 103 PRO A C 1
ATOM 766 O O . PRO A 1 103 ? 1.899 -8.293 -14.030 1.00 85.62 103 PRO A O 1
ATOM 769 N N . VAL A 1 104 ? 1.651 -6.170 -13.385 1.00 89.50 104 VAL A N 1
ATOM 770 C CA . VAL A 1 104 ? 0.435 -5.967 -14.196 1.00 89.50 104 VAL A CA 1
ATOM 771 C C . VAL A 1 104 ? 0.724 -6.149 -15.686 1.00 89.50 104 VAL A C 1
ATOM 773 O O . VAL A 1 104 ? -0.082 -6.759 -16.384 1.00 89.50 104 VAL A O 1
ATOM 776 N N . LEU A 1 105 ? 1.860 -5.653 -16.181 1.00 88.56 105 LEU A N 1
ATOM 777 C CA . LEU A 1 105 ? 2.242 -5.828 -17.579 1.00 88.56 105 LEU A CA 1
ATOM 778 C C . LEU A 1 105 ? 2.593 -7.288 -17.897 1.00 88.56 105 LEU A C 1
ATOM 780 O O . LEU A 1 105 ? 2.178 -7.787 -18.940 1.00 88.56 105 LEU A O 1
ATOM 784 N N . GLU A 1 106 ? 3.297 -7.966 -16.991 1.00 88.75 106 GLU A N 1
ATOM 785 C CA . GLU A 1 106 ? 3.665 -9.379 -17.122 1.00 88.75 106 GLU A CA 1
ATOM 786 C C . GLU A 1 106 ? 2.427 -10.280 -17.237 1.00 88.75 106 GLU A C 1
ATOM 788 O O . GLU A 1 106 ? 2.321 -11.069 -18.174 1.00 88.75 106 GLU A O 1
ATOM 793 N N . PHE A 1 107 ? 1.435 -10.102 -16.357 1.00 89.69 107 PHE A N 1
ATOM 794 C CA . PHE A 1 107 ? 0.192 -10.881 -16.407 1.00 89.69 107 PHE A CA 1
ATOM 795 C C . PHE A 1 107 ? -0.731 -10.489 -17.566 1.00 89.69 107 PHE A C 1
ATOM 797 O O . PHE A 1 107 ? -1.515 -11.308 -18.042 1.00 89.69 107 PHE A O 1
ATOM 804 N N . SER A 1 108 ? -0.669 -9.235 -18.013 1.00 89.06 108 SER A N 1
ATOM 805 C CA . SER A 1 108 ? -1.513 -8.715 -19.091 1.00 89.06 108 SER A CA 1
ATOM 806 C C . SER A 1 108 ? -0.986 -9.072 -20.488 1.00 89.06 108 SER A C 1
ATOM 808 O O . SER A 1 108 ? -1.759 -9.091 -21.448 1.00 89.06 108 SER A O 1
ATOM 810 N N . GLY A 1 109 ? 0.324 -9.299 -20.643 1.00 85.50 109 GLY A N 1
ATOM 811 C CA . GLY A 1 109 ? 0.989 -9.668 -21.904 1.00 85.50 109 GLY A CA 1
ATOM 812 C C . GLY A 1 109 ? 0.988 -8.590 -23.003 1.00 85.50 109 GLY A C 1
ATOM 813 O O . GLY A 1 109 ? 1.723 -8.693 -23.980 1.00 85.50 109 GLY A O 1
ATOM 814 N N . SER A 1 110 ? 0.182 -7.536 -22.859 1.00 88.75 110 SER A N 1
ATOM 815 C CA . SER A 1 110 ? 0.085 -6.401 -23.777 1.00 88.75 110 SER A CA 1
ATOM 816 C C . SER A 1 110 ? -0.098 -5.094 -23.012 1.00 88.75 110 SER A C 1
ATOM 818 O O . SER A 1 110 ? -0.868 -5.022 -22.046 1.00 88.75 110 SER A O 1
ATOM 820 N N . TYR A 1 111 ? 0.568 -4.039 -23.493 1.00 87.06 111 TYR A N 1
ATOM 821 C CA . TYR A 1 111 ? 0.477 -2.685 -22.944 1.00 87.06 111 TYR A CA 1
ATOM 822 C C . TYR A 1 111 ? -0.951 -2.122 -23.001 1.00 87.06 111 TYR A C 1
ATOM 824 O O . TYR A 1 111 ? -1.378 -1.443 -22.071 1.00 87.06 111 TYR A O 1
ATOM 832 N N . GLY A 1 112 ? -1.711 -2.423 -24.062 1.00 88.69 112 GLY A N 1
ATOM 833 C CA . GLY A 1 112 ? -3.084 -1.928 -24.224 1.00 88.69 112 GLY A CA 1
ATOM 834 C C . GLY A 1 112 ? -4.032 -2.506 -23.173 1.00 88.69 112 GLY A C 1
ATOM 835 O O . GLY A 1 112 ? -4.746 -1.766 -22.499 1.00 88.69 112 GLY A O 1
ATOM 836 N N . THR A 1 113 ? -3.976 -3.823 -22.970 1.00 89.88 113 THR A N 1
ATOM 837 C CA . THR A 1 113 ? -4.767 -4.515 -21.944 1.00 89.88 113 THR A CA 1
ATOM 838 C C . THR A 1 113 ? -4.375 -4.058 -20.535 1.00 89.88 113 THR A C 1
ATOM 840 O O . THR A 1 113 ? -5.251 -3.855 -19.696 1.00 89.88 113 THR A O 1
ATOM 843 N N . ALA A 1 114 ? -3.088 -3.774 -20.294 1.00 89.62 114 ALA A N 1
ATOM 844 C CA . ALA A 1 114 ? -2.617 -3.286 -18.999 1.00 89.62 114 ALA A CA 1
ATOM 845 C C . ALA A 1 114 ? -3.237 -1.920 -18.655 1.00 89.62 114 ALA A C 1
ATOM 847 O O . ALA A 1 114 ? -3.668 -1.705 -17.522 1.00 89.62 114 ALA A O 1
ATOM 848 N N . LEU A 1 115 ? -3.356 -1.015 -19.634 1.00 90.62 115 LEU A N 1
ATOM 849 C CA . LEU A 1 115 ? -4.027 0.277 -19.446 1.00 90.62 115 LEU A CA 1
ATOM 850 C C . LEU A 1 115 ? -5.529 0.129 -19.168 1.00 90.62 115 LEU A C 1
ATOM 852 O O . LEU A 1 115 ? -6.067 0.863 -18.341 1.00 90.62 115 LEU A O 1
ATOM 856 N N . VAL A 1 116 ? -6.202 -0.836 -19.803 1.00 93.94 116 VAL A N 1
ATOM 857 C CA . VAL A 1 116 ? -7.620 -1.131 -19.531 1.00 93.94 116 VAL A CA 1
ATOM 858 C C . VAL A 1 116 ? -7.810 -1.643 -18.102 1.00 93.94 116 VAL A C 1
ATOM 860 O O . VAL A 1 116 ? -8.714 -1.182 -17.408 1.00 93.94 116 VAL A O 1
ATOM 863 N N . VAL A 1 117 ? -6.938 -2.538 -17.627 1.00 93.50 117 VAL A N 1
ATOM 864 C CA . VAL A 1 117 ? -6.964 -3.028 -16.236 1.00 93.50 117 VAL A CA 1
ATOM 865 C C . VAL A 1 117 ? -6.788 -1.872 -15.251 1.00 93.50 117 VAL A C 1
ATOM 867 O O . VAL A 1 117 ? -7.565 -1.750 -14.301 1.00 93.50 117 VAL A O 1
ATOM 870 N N . TRP A 1 118 ? -5.830 -0.976 -15.506 1.00 92.81 118 TRP A N 1
ATOM 871 C CA . TRP A 1 118 ? -5.646 0.235 -14.704 1.00 92.81 118 TRP A CA 1
ATOM 872 C C . TRP A 1 118 ? -6.897 1.115 -14.693 1.00 92.81 118 TRP A C 1
ATOM 874 O O . TRP A 1 118 ? -7.339 1.534 -13.623 1.00 92.81 118 TRP A O 1
ATOM 884 N N . PHE A 1 119 ? -7.516 1.339 -15.851 1.00 94.69 119 PHE A N 1
ATOM 885 C CA . PHE A 1 119 ? -8.737 2.135 -15.952 1.00 94.69 119 PHE A CA 1
ATOM 886 C C . PHE A 1 119 ? -9.905 1.526 -15.159 1.00 94.69 119 PHE A C 1
ATOM 888 O O . PHE A 1 119 ? -10.538 2.220 -14.363 1.00 94.69 119 PHE A O 1
ATOM 895 N N . ILE A 1 120 ? -10.153 0.220 -15.308 1.00 96.25 120 ILE A N 1
ATOM 896 C CA . ILE A 1 120 ? -11.211 -0.496 -14.576 1.00 96.25 120 ILE A CA 1
ATOM 897 C C . ILE A 1 120 ? -10.949 -0.451 -13.065 1.00 96.25 120 ILE A C 1
ATOM 899 O O . ILE A 1 120 ? -11.870 -0.195 -12.291 1.00 96.25 120 ILE A O 1
ATOM 903 N N . SER A 1 121 ? -9.697 -0.644 -12.636 1.00 93.31 121 SER A N 1
ATOM 904 C CA . SER A 1 121 ? -9.329 -0.560 -11.218 1.00 93.31 121 SER A CA 1
ATOM 905 C C . SER A 1 121 ? -9.575 0.837 -10.633 1.00 93.31 121 SER A C 1
ATOM 907 O O . SER A 1 121 ? -10.080 0.956 -9.517 1.00 93.31 121 SER A O 1
ATOM 909 N N . GLY A 1 122 ? -9.304 1.894 -11.408 1.00 94.06 122 GLY A N 1
ATOM 910 C CA . GLY A 1 122 ? -9.580 3.275 -11.020 1.00 94.06 122 GLY A CA 1
ATOM 911 C C . GLY A 1 122 ? -11.075 3.561 -10.901 1.00 94.06 122 GLY A C 1
ATOM 912 O O . GLY A 1 122 ? -11.501 4.206 -9.944 1.00 94.06 122 GLY A O 1
ATOM 913 N N . LEU A 1 123 ? -11.888 3.029 -11.819 1.00 96.81 123 LEU A N 1
ATOM 914 C CA . LEU A 1 123 ? -13.343 3.156 -11.747 1.00 96.81 123 LEU A CA 1
ATOM 915 C C . LEU A 1 123 ? -13.915 2.427 -10.524 1.00 96.81 123 LEU A C 1
ATOM 917 O O . LEU A 1 123 ? -14.747 2.981 -9.809 1.00 96.81 123 LEU A O 1
ATOM 921 N N . LEU A 1 124 ? -13.424 1.219 -10.236 1.00 96.25 124 LEU A N 1
ATOM 922 C CA . LEU A 1 124 ? -13.828 0.463 -9.052 1.00 96.25 124 LEU A CA 1
ATOM 923 C C . LEU A 1 124 ? -13.455 1.200 -7.754 1.00 96.25 124 LEU A C 1
ATOM 925 O O . LEU A 1 124 ? -14.267 1.276 -6.830 1.00 96.25 124 LEU A O 1
ATOM 929 N N . ALA A 1 125 ? -12.262 1.801 -7.703 1.00 94.19 125 ALA A N 1
ATOM 930 C CA . ALA A 1 125 ? -11.830 2.629 -6.580 1.00 94.19 125 ALA A CA 1
ATOM 931 C C . ALA A 1 125 ? -12.700 3.888 -6.416 1.00 94.19 125 ALA A C 1
ATOM 933 O O . ALA A 1 125 ? -13.052 4.239 -5.289 1.00 94.19 125 ALA A O 1
ATOM 934 N N . LEU A 1 126 ? -13.101 4.535 -7.518 1.00 94.69 126 LEU A N 1
ATOM 935 C CA . LEU A 1 126 ? -14.014 5.682 -7.501 1.00 94.69 126 LEU A CA 1
ATOM 936 C C . LEU A 1 126 ? -15.381 5.298 -6.918 1.00 94.69 126 LEU A C 1
ATOM 938 O O . LEU A 1 126 ? -15.890 5.992 -6.039 1.00 94.69 126 LEU A O 1
ATOM 942 N N . CYS A 1 127 ? -15.959 4.180 -7.365 1.00 96.44 127 CYS A N 1
ATOM 943 C CA . CYS A 1 127 ? -17.222 3.672 -6.830 1.00 96.44 127 CYS A CA 1
ATOM 944 C C . CYS A 1 127 ? -17.122 3.384 -5.326 1.00 96.44 127 CYS A C 1
ATOM 946 O O . CYS A 1 127 ? -18.000 3.792 -4.565 1.00 96.44 127 CYS A O 1
ATOM 948 N N . GLY A 1 128 ? -16.033 2.748 -4.879 1.00 94.06 128 GLY A N 1
ATOM 949 C CA . GLY A 1 128 ? -15.778 2.520 -3.455 1.00 94.06 128 GLY A CA 1
ATOM 950 C C . GLY A 1 128 ? -15.669 3.826 -2.662 1.00 94.06 128 GLY A C 1
ATOM 951 O O . GLY A 1 128 ? -16.301 3.967 -1.617 1.00 94.06 128 GLY A O 1
ATOM 952 N N . ALA A 1 129 ? -14.931 4.811 -3.182 1.00 92.94 129 ALA A N 1
ATOM 953 C CA . ALA A 1 129 ? -14.780 6.118 -2.549 1.00 92.94 129 ALA A CA 1
ATOM 954 C C . ALA A 1 129 ? -16.117 6.865 -2.419 1.00 92.94 129 ALA A C 1
ATOM 956 O O . ALA A 1 129 ? -16.370 7.467 -1.379 1.00 92.94 129 ALA A O 1
ATOM 957 N N . LEU A 1 130 ? -16.990 6.790 -3.429 1.00 94.44 130 LEU A N 1
ATOM 958 C CA . LEU A 1 130 ? -18.334 7.377 -3.384 1.00 94.44 130 LEU A CA 1
ATOM 959 C C . LEU A 1 130 ? -19.212 6.721 -2.310 1.00 94.44 130 LEU A C 1
ATOM 961 O O . LEU A 1 130 ? -19.856 7.433 -1.543 1.00 94.44 130 LEU A O 1
ATOM 965 N N . CYS A 1 131 ? -19.175 5.390 -2.188 1.00 93.19 131 CYS A N 1
ATOM 966 C CA . CYS A 1 131 ? -19.903 4.675 -1.134 1.00 93.19 131 CYS A CA 1
ATOM 967 C C . CYS A 1 131 ? -19.419 5.095 0.265 1.00 93.19 131 CYS A C 1
ATOM 969 O O . CYS A 1 131 ? -20.219 5.363 1.160 1.00 93.19 131 CYS A O 1
ATOM 971 N N . TYR A 1 132 ? -18.100 5.205 0.454 1.00 90.19 132 TYR A N 1
ATOM 972 C CA . TYR A 1 132 ? -17.528 5.697 1.710 1.00 90.19 132 TYR A CA 1
ATOM 973 C C . TYR A 1 132 ? -17.833 7.178 1.964 1.00 90.19 132 TYR A C 1
ATOM 975 O O . TYR A 1 132 ? -17.972 7.573 3.122 1.00 90.19 132 TYR A O 1
ATOM 983 N N . ALA A 1 133 ? -17.956 7.997 0.917 1.00 91.81 133 ALA A N 1
ATOM 984 C CA . ALA A 1 133 ? -18.333 9.400 1.039 1.00 91.81 133 ALA A CA 1
ATOM 985 C C . ALA A 1 133 ? -19.783 9.557 1.522 1.00 91.81 133 ALA A C 1
ATOM 987 O O . ALA A 1 133 ? -20.024 10.345 2.432 1.00 91.81 133 ALA A O 1
ATOM 988 N N . GLU A 1 134 ? -20.724 8.781 0.976 1.00 93.56 134 GLU A N 1
ATOM 989 C CA . GLU A 1 134 ? -22.124 8.756 1.429 1.00 93.56 134 GLU A CA 1
ATOM 990 C C . GLU A 1 134 ? -22.237 8.271 2.881 1.00 93.56 134 GLU A C 1
ATOM 992 O O . GLU A 1 134 ? -22.919 8.871 3.711 1.00 93.56 134 GLU A O 1
ATOM 997 N N . LEU A 1 135 ? -21.490 7.223 3.229 1.00 89.50 135 LEU A N 1
ATOM 998 C CA . LEU A 1 135 ? -21.477 6.693 4.588 1.00 89.50 135 LEU A CA 1
ATOM 999 C C . LEU A 1 135 ? -20.864 7.686 5.591 1.00 89.50 135 LEU A C 1
ATOM 1001 O O . LEU A 1 135 ? -21.376 7.850 6.700 1.00 89.50 135 LEU A O 1
ATOM 1005 N N . GLY A 1 136 ? -19.803 8.390 5.186 1.00 87.00 136 GLY A N 1
ATOM 1006 C CA . GLY A 1 136 ? -19.135 9.407 5.997 1.00 87.00 136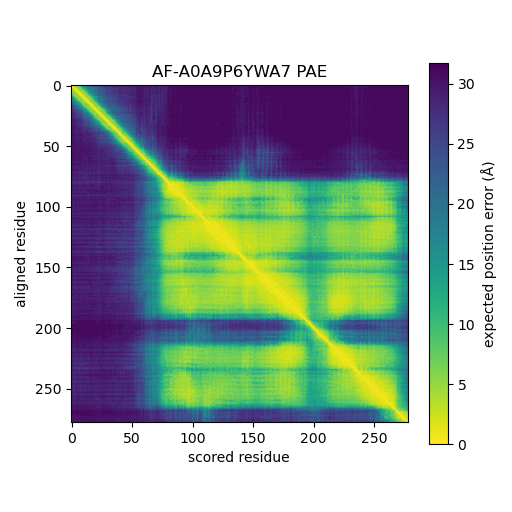 GLY A CA 1
ATOM 1007 C C . GLY A 1 136 ? -19.945 10.690 6.194 1.00 87.00 136 GLY A C 1
ATOM 1008 O O . GLY A 1 136 ? -19.779 11.355 7.218 1.00 87.00 136 GLY A O 1
ATOM 1009 N N . THR A 1 137 ? -20.838 11.040 5.263 1.00 88.56 137 THR A N 1
ATOM 1010 C CA . THR A 1 137 ? -21.779 12.159 5.447 1.00 88.56 137 THR A CA 1
ATOM 1011 C C . THR A 1 137 ? -23.008 11.751 6.256 1.00 88.56 137 THR A C 1
ATOM 1013 O O . THR A 1 137 ? -23.517 12.572 7.018 1.00 88.56 137 THR A O 1
ATOM 1016 N N . MET A 1 138 ? -23.452 10.492 6.158 1.00 88.81 138 MET A N 1
ATOM 1017 C CA . MET A 1 138 ? -24.585 9.968 6.929 1.00 88.81 138 MET A CA 1
ATOM 1018 C C . MET A 1 138 ? -24.255 9.764 8.418 1.00 88.81 138 MET A C 1
ATOM 1020 O O . MET A 1 138 ? -25.109 9.989 9.276 1.00 88.81 138 MET A O 1
ATOM 1024 N N . LEU A 1 139 ? -23.028 9.344 8.746 1.00 85.25 139 LEU A N 1
ATOM 1025 C CA . LEU A 1 139 ? -22.597 9.037 10.116 1.00 85.25 139 LEU A CA 1
ATOM 1026 C C . LEU A 1 139 ? -21.332 9.832 10.496 1.00 85.25 139 LEU A C 1
ATOM 1028 O O . LEU A 1 139 ? -20.243 9.259 10.543 1.00 85.25 139 LEU A O 1
ATOM 1032 N N . PRO A 1 140 ? -21.441 11.135 10.829 1.00 81.06 140 PRO A N 1
ATOM 1033 C CA . PRO A 1 140 ? -20.296 11.990 11.161 1.00 81.06 140 PRO A CA 1
ATOM 1034 C C . PRO A 1 140 ? -19.789 11.755 12.598 1.00 81.06 140 PRO A C 1
ATOM 1036 O O . PRO A 1 140 ? -19.676 12.683 13.399 1.00 81.06 140 PRO A O 1
ATOM 1039 N N . MET A 1 141 ? -19.512 10.500 12.948 1.00 79.12 141 MET A N 1
ATOM 1040 C CA . MET A 1 141 ? -18.993 10.087 14.251 1.00 79.12 141 MET A CA 1
ATOM 1041 C C . MET A 1 141 ? -17.488 9.813 14.177 1.00 79.12 141 MET A C 1
ATOM 1043 O O . MET A 1 141 ? -16.959 9.365 13.160 1.00 79.12 141 MET A O 1
ATOM 1047 N N . ASN A 1 142 ? -16.785 10.047 15.284 1.00 75.75 142 ASN A N 1
ATOM 1048 C CA . ASN A 1 142 ? -15.370 9.702 15.395 1.00 75.75 142 ASN A CA 1
ATOM 1049 C C . ASN A 1 142 ? -15.216 8.178 15.518 1.00 75.75 142 ASN A C 1
ATOM 1051 O O . ASN A 1 142 ? -15.863 7.573 16.368 1.00 75.75 142 ASN A O 1
ATOM 1055 N N . GLY A 1 143 ? -14.353 7.573 14.695 1.00 74.31 143 GLY A N 1
ATOM 1056 C CA . GLY A 1 143 ? -14.037 6.134 14.738 1.00 74.31 143 GLY A CA 1
ATOM 1057 C C . GLY A 1 143 ? -14.054 5.421 13.378 1.00 74.31 143 GLY A C 1
ATOM 1058 O O . GLY A 1 143 ? -13.605 4.281 13.277 1.00 74.31 143 GLY A O 1
ATOM 1059 N N . GLY A 1 144 ? -14.490 6.102 12.313 1.00 84.19 144 GLY A N 1
ATOM 1060 C CA . GLY A 1 144 ? -14.348 5.626 10.935 1.00 84.19 144 GLY A CA 1
ATOM 1061 C C . GLY A 1 144 ? -15.117 4.333 10.650 1.00 84.19 144 GLY A C 1
ATOM 1062 O O . GLY A 1 144 ? -16.257 4.162 11.075 1.00 84.19 144 GLY A O 1
ATOM 1063 N N . GLU A 1 145 ? -14.479 3.417 9.925 1.00 86.12 145 GLU A N 1
ATOM 1064 C CA . GLU A 1 145 ? -15.067 2.159 9.441 1.00 86.12 145 GLU A CA 1
ATOM 1065 C C . GLU A 1 145 ? -15.641 1.257 10.545 1.00 86.12 145 GLU A C 1
ATOM 1067 O O . GLU A 1 145 ? -16.703 0.657 10.362 1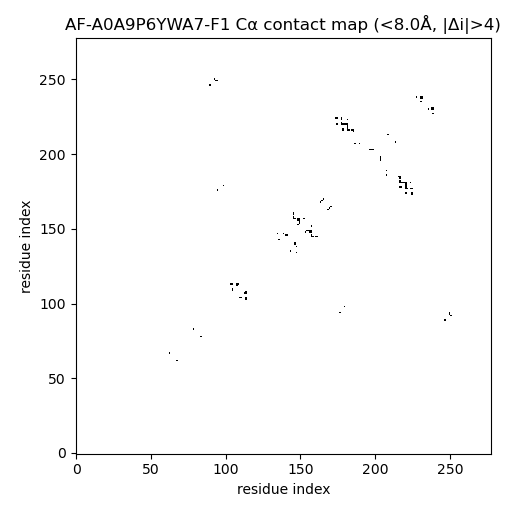.00 86.12 145 GLU A O 1
ATOM 1072 N N . THR A 1 146 ? -15.009 1.222 11.719 1.00 87.44 146 THR A N 1
ATOM 1073 C CA . THR A 1 146 ? -15.483 0.419 12.860 1.00 87.44 146 THR A CA 1
ATOM 1074 C C . THR A 1 146 ? -16.848 0.870 13.367 1.00 87.44 146 THR A C 1
ATOM 1076 O O . THR A 1 146 ? -17.692 0.038 13.711 1.00 87.44 146 THR A O 1
ATOM 1079 N N . VAL A 1 147 ? -17.098 2.179 13.373 1.00 86.81 147 VAL A N 1
ATOM 1080 C CA . VAL A 1 147 ? -18.358 2.767 13.839 1.00 86.81 147 VAL A CA 1
ATOM 1081 C C . VAL A 1 147 ? -19.478 2.476 12.850 1.00 86.81 147 VAL A C 1
ATOM 1083 O O . VAL A 1 147 ? -20.590 2.151 13.267 1.00 86.81 147 VAL A O 1
ATOM 1086 N N . TYR A 1 148 ? -19.182 2.510 11.549 1.00 89.12 148 TYR A N 1
ATOM 1087 C CA . TYR A 1 148 ? -20.158 2.163 10.518 1.00 89.12 148 TYR A CA 1
ATOM 1088 C C . TYR A 1 148 ? -20.610 0.706 10.651 1.00 89.12 148 TYR A C 1
ATOM 1090 O O . TYR A 1 148 ? -21.810 0.425 10.676 1.00 89.12 148 TYR A O 1
ATOM 1098 N N . LEU A 1 149 ? -19.655 -0.213 10.830 1.00 87.06 149 LEU A N 1
ATOM 1099 C CA . LEU A 1 149 ? -19.947 -1.631 11.039 1.00 87.06 149 LEU A CA 1
ATOM 1100 C C . LEU A 1 149 ? -20.689 -1.883 12.354 1.00 87.06 149 LEU A C 1
ATOM 1102 O O . LEU A 1 149 ? -21.632 -2.670 12.385 1.00 87.06 149 LEU A O 1
ATOM 1106 N N . GLY A 1 150 ? -20.309 -1.181 13.423 1.00 87.50 150 GLY A N 1
ATOM 1107 C CA . GLY A 1 150 ? -20.971 -1.284 14.723 1.00 87.50 150 GLY A CA 1
ATOM 1108 C C . GLY A 1 150 ? -22.427 -0.832 14.683 1.00 87.50 150 GLY A C 1
ATOM 1109 O O . GLY A 1 150 ? -23.283 -1.447 15.316 1.00 87.50 150 GLY A O 1
ATOM 1110 N N . ARG A 1 151 ? -22.728 0.208 13.895 1.00 86.62 151 ARG A N 1
ATOM 1111 C CA . ARG A 1 151 ? -24.090 0.725 13.723 1.00 86.62 151 ARG A CA 1
ATOM 1112 C C . ARG A 1 151 ? -24.968 -0.204 12.880 1.00 86.62 151 ARG A C 1
ATOM 1114 O O . ARG A 1 151 ? -26.150 -0.321 13.190 1.00 86.62 151 ARG A O 1
ATOM 1121 N N . ALA A 1 152 ? -24.404 -0.829 11.844 1.00 88.50 152 ALA A N 1
ATOM 1122 C CA . ALA A 1 152 ? -25.138 -1.678 10.904 1.00 88.50 152 ALA A CA 1
ATOM 1123 C C . ALA A 1 152 ? -25.319 -3.127 11.392 1.00 88.50 152 ALA A C 1
ATOM 1125 O O . ALA A 1 152 ? -26.398 -3.691 11.240 1.00 88.50 152 ALA A O 1
ATOM 1126 N N . PHE A 1 153 ? -24.282 -3.722 11.990 1.00 88.56 153 PHE A N 1
ATOM 1127 C CA . PHE A 1 153 ? -24.231 -5.154 12.322 1.00 88.56 153 PHE A CA 1
ATOM 1128 C C . PHE A 1 153 ? -24.016 -5.446 13.817 1.00 88.56 153 PHE A C 1
ATOM 1130 O O . PHE A 1 153 ? -23.990 -6.607 14.226 1.00 88.56 153 PHE A O 1
ATOM 1137 N N . GLY A 1 154 ? -23.877 -4.410 14.647 1.00 89.75 154 GLY A N 1
ATOM 1138 C CA . GLY A 1 154 ? -23.678 -4.535 16.089 1.00 89.75 154 GLY A CA 1
ATOM 1139 C C . GLY A 1 154 ? -22.210 -4.622 16.523 1.00 89.75 154 GLY A C 1
ATOM 1140 O O . GLY A 1 154 ? -21.277 -4.676 15.720 1.00 89.75 154 GLY A O 1
ATOM 1141 N N . SER A 1 155 ? -22.008 -4.630 17.843 1.00 88.31 155 SER A N 1
ATOM 1142 C CA . SER A 1 155 ? -20.682 -4.517 18.474 1.00 88.31 155 SER A CA 1
ATOM 1143 C C . SER A 1 155 ? -19.732 -5.675 18.130 1.00 88.31 155 SER A C 1
ATOM 1145 O O . SER A 1 155 ? -18.550 -5.451 17.878 1.00 88.31 155 SER A O 1
ATOM 1147 N N . LEU A 1 156 ? -20.247 -6.909 18.033 1.00 91.06 156 LEU A N 1
ATOM 1148 C CA . LEU A 1 156 ? -19.424 -8.095 17.760 1.00 91.06 156 LEU A CA 1
ATOM 1149 C C . LEU A 1 156 ? -18.728 -8.023 16.391 1.00 91.06 156 LEU A C 1
ATOM 1151 O O . LEU A 1 156 ? -17.540 -8.318 16.282 1.00 91.06 156 LEU A O 1
ATOM 1155 N N . VAL A 1 157 ? -19.454 -7.605 15.350 1.00 90.88 157 VAL A N 1
ATOM 1156 C CA . VAL A 1 157 ? -18.919 -7.507 13.982 1.00 90.88 157 VAL A CA 1
ATOM 1157 C C . VAL A 1 157 ? -17.907 -6.366 13.872 1.00 90.88 157 VAL A C 1
ATOM 1159 O O . VAL A 1 157 ? -16.863 -6.532 13.245 1.00 90.88 157 VAL A O 1
ATOM 1162 N N . SER A 1 158 ? -18.169 -5.241 14.543 1.00 89.88 158 SER A N 1
ATOM 1163 C CA . SER A 1 158 ? -17.215 -4.131 14.652 1.00 89.88 158 SER A CA 1
ATOM 1164 C C . SER A 1 158 ? -15.907 -4.557 15.327 1.00 89.88 158 SER A C 1
ATOM 1166 O O . SER A 1 158 ? -14.826 -4.274 14.811 1.00 89.88 158 SER A O 1
ATOM 1168 N N . PHE A 1 159 ? -15.993 -5.319 16.424 1.00 90.69 159 PHE A N 1
ATOM 1169 C CA . PHE A 1 159 ? -14.823 -5.861 17.113 1.00 90.69 159 PHE A CA 1
ATOM 1170 C C . PHE A 1 159 ? -14.025 -6.829 16.233 1.00 90.69 159 PHE A C 1
ATOM 1172 O O . PHE A 1 159 ? -12.808 -6.701 16.134 1.00 90.69 159 PHE A O 1
ATOM 1179 N N . MET A 1 160 ? -14.694 -7.777 15.567 1.00 92.88 160 MET A N 1
ATOM 1180 C CA . MET A 1 160 ? -14.031 -8.730 14.667 1.00 92.88 160 MET A CA 1
ATOM 1181 C C . MET A 1 160 ? -13.314 -8.013 13.519 1.00 92.88 160 MET A C 1
ATOM 1183 O O . MET A 1 160 ? -12.187 -8.369 13.177 1.00 92.88 160 MET A O 1
ATOM 1187 N N . PHE A 1 161 ? -13.947 -6.986 12.949 1.00 91.12 161 PHE A N 1
ATOM 1188 C CA . PHE A 1 161 ? -13.344 -6.173 11.903 1.00 91.12 161 PHE A CA 1
ATOM 1189 C C . PHE A 1 161 ? -12.098 -5.439 12.407 1.00 91.12 161 PHE A C 1
ATOM 1191 O O . PHE A 1 161 ? -11.036 -5.577 11.802 1.00 91.12 161 PHE A O 1
ATOM 1198 N N . GLU A 1 162 ? -12.188 -4.723 13.534 1.00 91.62 162 GLU A N 1
ATOM 1199 C CA . GLU A 1 162 ? -11.025 -4.005 14.069 1.00 91.62 162 GLU A CA 1
ATOM 1200 C C . GLU A 1 162 ? -9.908 -4.978 14.457 1.00 91.62 162 GLU A C 1
ATOM 1202 O O . GLU A 1 162 ? -8.743 -4.704 14.177 1.00 91.62 162 GLU A O 1
ATOM 1207 N N . PHE A 1 163 ? -10.250 -6.150 15.004 1.00 93.38 163 PHE A N 1
ATOM 1208 C CA . PHE A 1 163 ? -9.293 -7.208 15.318 1.00 93.38 163 PHE A CA 1
ATOM 1209 C C . PHE A 1 163 ? -8.517 -7.667 14.075 1.00 93.38 163 PHE A C 1
ATOM 1211 O O . PHE A 1 163 ? -7.288 -7.722 14.098 1.00 93.38 163 PHE A O 1
ATOM 1218 N N . VAL A 1 164 ? -9.201 -7.942 12.961 1.00 94.62 164 VAL A N 1
ATOM 1219 C CA . VAL A 1 164 ? -8.542 -8.310 11.696 1.00 94.62 164 VAL A CA 1
ATOM 1220 C C . VAL A 1 164 ? -7.705 -7.149 11.153 1.00 94.62 164 VAL A C 1
ATOM 1222 O O . VAL A 1 164 ? -6.586 -7.352 10.669 1.00 94.62 164 VAL A O 1
ATOM 1225 N N . THR A 1 165 ? -8.205 -5.921 11.258 1.00 92.00 165 THR A N 1
ATOM 1226 C CA . THR A 1 165 ? -7.501 -4.727 10.788 1.00 92.00 165 THR A CA 1
ATOM 1227 C C . THR A 1 165 ? -6.191 -4.505 11.545 1.00 92.00 165 THR A C 1
ATOM 1229 O O . THR A 1 165 ? -5.157 -4.270 10.911 1.00 92.00 165 THR A O 1
ATOM 1232 N N . ILE A 1 166 ? -6.184 -4.630 12.875 1.00 92.94 166 ILE A N 1
ATOM 1233 C CA . ILE A 1 166 ? -4.965 -4.477 13.685 1.00 92.94 166 ILE A CA 1
ATOM 1234 C C . ILE A 1 166 ? -4.023 -5.677 13.575 1.00 92.94 166 ILE A C 1
ATOM 1236 O O . ILE A 1 166 ? -2.813 -5.475 13.499 1.00 92.94 166 ILE A O 1
ATOM 1240 N N . ALA A 1 167 ? -4.551 -6.903 13.541 1.00 93.75 167 ALA A N 1
ATOM 1241 C CA . ALA A 1 167 ? -3.737 -8.114 13.588 1.00 93.75 167 ALA A CA 1
ATOM 1242 C C . ALA A 1 167 ? -3.138 -8.480 12.224 1.00 93.75 167 ALA A C 1
ATOM 1244 O O . ALA A 1 167 ? -2.029 -9.003 12.164 1.00 93.75 167 ALA A O 1
ATOM 1245 N N . VAL A 1 168 ? -3.858 -8.210 11.130 1.00 94.44 168 VAL A N 1
ATOM 1246 C CA . VAL A 1 168 ? -3.480 -8.674 9.787 1.00 94.44 168 VAL A CA 1
ATOM 1247 C C . VAL A 1 168 ? -3.241 -7.508 8.839 1.00 94.44 168 VAL A C 1
ATOM 1249 O O . VAL A 1 168 ? -2.181 -7.428 8.221 1.00 94.44 168 VAL A O 1
ATOM 1252 N N . GLN A 1 169 ? -4.194 -6.580 8.714 1.00 90.19 169 GLN A N 1
ATOM 1253 C CA . GLN A 1 169 ? -4.115 -5.576 7.649 1.00 90.19 169 GLN A CA 1
ATOM 1254 C C . GLN A 1 169 ? -2.994 -4.556 7.874 1.00 90.19 169 GLN A C 1
ATOM 1256 O O . GLN A 1 169 ? -2.167 -4.353 6.985 1.00 90.19 169 GLN A O 1
ATOM 1261 N N . LYS A 1 170 ? -2.947 -3.910 9.046 1.00 88.62 170 LYS A N 1
ATOM 1262 C CA . LYS A 1 170 ? -1.926 -2.902 9.381 1.00 88.62 170 LYS A CA 1
ATOM 1263 C C . LYS A 1 170 ? -0.492 -3.459 9.256 1.00 88.62 170 LYS A C 1
ATOM 1265 O O . LYS A 1 170 ? 0.285 -2.868 8.501 1.00 88.62 170 LYS A O 1
ATOM 1270 N N . PRO A 1 171 ? -0.126 -4.592 9.893 1.00 90.75 171 PRO A N 1
ATOM 1271 C CA . PRO A 1 171 ? 1.214 -5.162 9.745 1.00 90.75 171 PRO A CA 1
ATOM 1272 C C . PRO A 1 171 ? 1.473 -5.725 8.342 1.00 90.75 171 PRO A C 1
ATOM 1274 O O . PRO A 1 171 ? 2.578 -5.565 7.830 1.00 90.75 171 PRO A O 1
ATOM 1277 N N . GLY A 1 172 ? 0.471 -6.317 7.680 1.00 91.12 172 GLY A N 1
ATOM 1278 C CA . GLY A 1 172 ? 0.614 -6.856 6.324 1.00 91.12 172 GLY A CA 1
ATOM 1279 C C . GLY A 1 172 ? 0.992 -5.786 5.299 1.00 91.12 172 GLY A C 1
ATOM 1280 O O . GLY A 1 172 ? 1.908 -5.987 4.502 1.00 91.12 172 GLY A O 1
ATOM 1281 N N . ARG A 1 173 ? 0.359 -4.606 5.371 1.00 85.94 173 ARG A N 1
ATOM 1282 C CA . ARG A 1 173 ? 0.709 -3.459 4.515 1.00 85.94 173 ARG A CA 1
ATOM 1283 C C . ARG A 1 173 ? 2.167 -3.036 4.716 1.00 85.94 173 ARG A C 1
ATOM 1285 O O . ARG A 1 173 ? 2.875 -2.830 3.735 1.00 85.94 173 ARG A O 1
ATOM 1292 N N . LEU A 1 174 ? 2.627 -2.941 5.967 1.00 87.00 174 LEU A N 1
ATOM 1293 C CA . LEU A 1 174 ? 4.013 -2.576 6.277 1.00 87.00 174 LEU A CA 1
ATOM 1294 C C . LEU A 1 174 ? 5.007 -3.644 5.792 1.00 87.00 174 LEU A C 1
ATOM 1296 O O . LEU A 1 174 ? 6.025 -3.307 5.193 1.00 87.00 174 LEU A O 1
ATOM 1300 N N . ALA A 1 175 ? 4.686 -4.925 5.991 1.00 89.62 175 ALA A N 1
ATOM 1301 C CA . ALA A 1 175 ? 5.529 -6.043 5.582 1.00 89.62 175 ALA A CA 1
ATOM 1302 C C . ALA A 1 175 ? 5.767 -6.064 4.065 1.00 89.62 175 ALA A C 1
ATOM 1304 O O . ALA A 1 175 ? 6.911 -6.192 3.634 1.00 8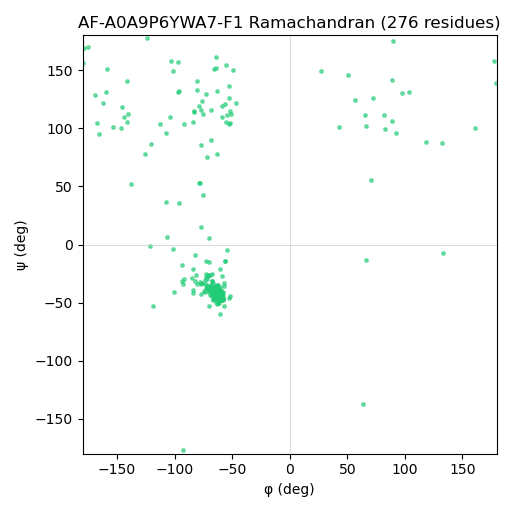9.62 175 ALA A O 1
ATOM 1305 N N . ILE A 1 176 ? 4.715 -5.870 3.260 1.00 88.31 176 ILE A N 1
ATOM 1306 C CA . ILE A 1 176 ? 4.832 -5.804 1.794 1.00 88.31 176 ILE A CA 1
ATOM 1307 C C . ILE A 1 176 ? 5.791 -4.679 1.385 1.00 88.31 176 ILE A C 1
ATOM 1309 O O . ILE A 1 176 ? 6.684 -4.895 0.571 1.00 88.31 176 ILE A O 1
ATOM 1313 N N . ILE A 1 177 ? 5.659 -3.491 1.984 1.00 86.06 177 ILE A N 1
ATOM 1314 C CA . ILE A 1 177 ? 6.513 -2.338 1.663 1.00 86.06 177 ILE A CA 1
ATOM 1315 C C . ILE A 1 177 ? 7.982 -2.625 2.012 1.00 86.06 177 ILE A C 1
ATOM 1317 O O . ILE A 1 177 ? 8.867 -2.302 1.220 1.00 86.06 177 ILE A O 1
ATOM 1321 N N . CYS A 1 178 ? 8.254 -3.254 3.159 1.00 88.38 178 CYS A N 1
ATOM 1322 C CA . CYS A 1 178 ? 9.611 -3.630 3.561 1.00 88.38 178 CYS A CA 1
ATOM 1323 C C . CYS A 1 178 ? 10.223 -4.705 2.651 1.00 88.38 178 CYS A C 1
ATOM 1325 O O . CYS A 1 178 ? 11.412 -4.628 2.348 1.00 88.38 178 CYS A O 1
ATOM 1327 N N . ILE A 1 179 ? 9.432 -5.684 2.196 1.00 87.94 179 ILE A N 1
ATOM 1328 C CA . ILE A 1 179 ? 9.884 -6.710 1.241 1.00 87.94 179 ILE A CA 1
ATOM 1329 C C . ILE A 1 179 ? 10.285 -6.053 -0.078 1.00 87.94 179 ILE A C 1
ATOM 1331 O O . ILE A 1 179 ? 11.407 -6.245 -0.538 1.00 87.94 179 ILE A O 1
ATOM 1335 N N . VAL A 1 180 ? 9.407 -5.210 -0.625 1.00 86.88 180 VAL A N 1
ATOM 1336 C CA . VAL A 1 180 ? 9.669 -4.463 -1.859 1.00 86.88 180 VAL A CA 1
ATOM 1337 C C . VAL A 1 180 ? 10.926 -3.598 -1.710 1.00 86.88 180 VAL A C 1
ATOM 1339 O O . VAL A 1 180 ? 11.786 -3.600 -2.585 1.00 86.88 180 VAL A O 1
ATOM 1342 N N . PHE A 1 181 ? 11.094 -2.907 -0.577 1.00 86.75 181 PHE A N 1
ATOM 1343 C CA . PHE A 1 181 ? 12.319 -2.157 -0.283 1.00 86.75 181 PHE A CA 1
ATOM 1344 C C . PHE A 1 181 ? 13.570 -3.050 -0.297 1.00 86.75 181 PHE A C 1
ATOM 1346 O O . PHE A 1 181 ? 14.564 -2.700 -0.934 1.00 86.75 181 PHE A O 1
ATOM 1353 N N . GLY A 1 182 ? 13.518 -4.209 0.366 1.00 85.38 182 GLY A N 1
ATOM 1354 C CA . GLY A 1 182 ? 14.620 -5.171 0.389 1.00 85.38 182 GLY A CA 1
ATOM 1355 C C . GLY A 1 182 ? 15.002 -5.661 -1.010 1.00 85.38 182 GLY A C 1
ATOM 1356 O O . GLY A 1 182 ? 16.187 -5.722 -1.341 1.00 85.38 182 GLY A O 1
ATOM 1357 N N . GLU A 1 183 ? 14.010 -5.937 -1.857 1.00 83.62 183 GLU A N 1
ATOM 1358 C CA . GLU A 1 183 ? 14.220 -6.322 -3.254 1.00 83.62 183 GLU A CA 1
ATOM 1359 C C . GLU A 1 183 ? 14.875 -5.198 -4.064 1.00 83.62 183 GLU A C 1
ATOM 1361 O O . GLU A 1 183 ? 15.905 -5.433 -4.700 1.00 83.62 183 GLU A O 1
ATOM 1366 N N . TYR A 1 184 ? 14.363 -3.965 -3.993 1.00 84.06 184 TYR A N 1
ATOM 1367 C CA . TYR A 1 184 ? 14.951 -2.834 -4.721 1.00 84.06 184 TYR A CA 1
ATOM 1368 C C . TYR A 1 184 ? 16.398 -2.558 -4.304 1.00 84.06 184 TYR A C 1
ATOM 1370 O O . TYR A 1 184 ? 17.259 -2.400 -5.170 1.00 84.06 184 TYR A O 1
ATOM 1378 N N . VAL A 1 185 ? 16.697 -2.540 -3.002 1.00 84.56 185 VAL A N 1
ATOM 1379 C CA . VAL A 1 185 ? 18.067 -2.290 -2.527 1.00 84.56 185 VAL A CA 1
ATOM 1380 C C . VAL A 1 185 ? 19.009 -3.420 -2.941 1.00 84.56 185 VAL A C 1
ATOM 1382 O O . VAL A 1 185 ? 20.134 -3.144 -3.354 1.00 84.56 185 VAL A O 1
ATOM 1385 N N . SER A 1 186 ? 18.556 -4.679 -2.903 1.00 80.19 186 SER A N 1
ATOM 1386 C CA . SER A 1 186 ? 19.373 -5.812 -3.355 1.00 80.19 186 SER A CA 1
ATOM 1387 C C . SER A 1 186 ? 19.729 -5.720 -4.845 1.00 80.19 186 SER A C 1
ATOM 1389 O O . SER A 1 186 ? 20.887 -5.921 -5.210 1.00 80.19 186 SER A O 1
ATOM 1391 N N . ARG A 1 187 ? 18.773 -5.312 -5.694 1.00 76.69 187 ARG A N 1
ATOM 1392 C CA . ARG A 1 187 ? 18.995 -5.098 -7.132 1.00 76.69 187 ARG A CA 1
ATOM 1393 C C . ARG A 1 187 ? 19.972 -3.952 -7.394 1.00 76.69 187 ARG A C 1
ATOM 1395 O O . ARG A 1 187 ? 20.864 -4.091 -8.226 1.00 76.69 187 ARG A O 1
ATOM 1402 N N . ILE A 1 188 ? 19.849 -2.846 -6.657 1.00 79.62 188 ILE A N 1
ATOM 1403 C CA . ILE A 1 188 ? 20.765 -1.698 -6.766 1.00 79.62 188 ILE A CA 1
ATOM 1404 C C . ILE A 1 188 ? 22.184 -2.086 -6.333 1.00 79.62 188 ILE A C 1
ATOM 1406 O O . ILE A 1 188 ? 23.149 -1.751 -7.021 1.00 79.62 188 ILE A O 1
ATOM 1410 N N . ALA A 1 189 ? 22.325 -2.805 -5.216 1.00 76.69 189 ALA A N 1
ATOM 1411 C CA . ALA A 1 189 ? 23.623 -3.253 -4.719 1.00 76.69 189 ALA A CA 1
ATOM 1412 C C . ALA A 1 189 ? 24.307 -4.200 -5.715 1.00 76.69 189 ALA A C 1
ATOM 1414 O O . ALA A 1 189 ? 25.499 -4.053 -5.974 1.00 76.69 189 ALA A O 1
ATOM 1415 N N . TYR A 1 190 ? 23.546 -5.116 -6.322 1.00 70.25 190 TYR A N 1
ATOM 1416 C CA . TYR A 1 190 ? 24.052 -6.008 -7.364 1.00 70.25 190 TYR A CA 1
ATOM 1417 C C . TYR A 1 190 ? 24.542 -5.231 -8.591 1.00 70.25 190 TYR A C 1
ATOM 1419 O O . TYR A 1 190 ? 25.680 -5.412 -9.018 1.00 70.25 190 TYR A O 1
ATOM 1427 N N . HIS A 1 191 ? 23.725 -4.310 -9.111 1.00 69.25 191 HIS A N 1
ATOM 1428 C CA . HIS A 1 191 ? 24.079 -3.495 -10.279 1.00 69.25 191 HIS A CA 1
ATOM 1429 C C . HIS A 1 191 ? 25.300 -2.595 -10.029 1.00 69.25 191 HIS A C 1
ATOM 1431 O O . HIS A 1 191 ? 26.147 -2.434 -10.903 1.00 69.25 191 HIS A O 1
ATOM 1437 N N . THR A 1 192 ? 25.451 -2.091 -8.800 1.00 71.06 192 THR A N 1
ATOM 1438 C CA . THR A 1 192 ? 26.610 -1.283 -8.382 1.00 71.06 192 THR A CA 1
ATOM 1439 C C . THR A 1 192 ? 27.897 -2.115 -8.272 1.00 71.06 192 THR A C 1
ATOM 1441 O O . THR A 1 192 ? 28.969 -1.620 -8.612 1.00 71.06 192 THR A O 1
ATOM 1444 N N . TYR A 1 193 ? 27.823 -3.370 -7.809 1.00 66.75 193 TYR A N 1
ATOM 1445 C CA . TYR A 1 193 ? 29.004 -4.225 -7.602 1.00 66.75 193 TYR A CA 1
ATOM 1446 C C . TYR A 1 193 ? 29.444 -4.965 -8.880 1.00 66.75 193 TYR A C 1
ATOM 1448 O O . TYR A 1 193 ? 30.631 -5.232 -9.056 1.00 66.75 193 TYR A O 1
ATOM 1456 N N . TYR A 1 194 ? 28.510 -5.262 -9.792 1.00 62.97 194 TYR A N 1
ATOM 1457 C CA . TYR A 1 194 ? 28.747 -5.981 -11.054 1.00 62.97 194 TYR A CA 1
ATOM 1458 C C . TYR A 1 194 ? 28.677 -5.070 -12.292 1.00 62.97 194 TYR A C 1
ATOM 1460 O O . TYR A 1 194 ? 28.255 -5.501 -13.364 1.00 62.97 194 TYR A O 1
ATOM 1468 N N . PHE A 1 195 ? 29.151 -3.824 -12.171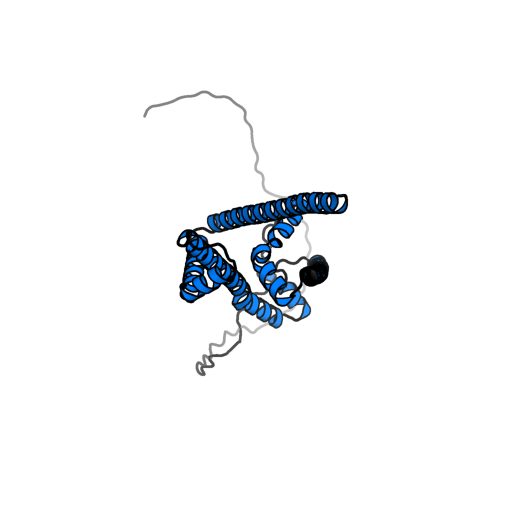 1.00 59.12 195 PHE A N 1
ATOM 1469 C CA . PHE A 1 195 ? 29.135 -2.767 -13.203 1.00 59.12 195 PHE A CA 1
ATOM 1470 C C . PHE A 1 195 ? 29.780 -3.145 -14.563 1.00 59.12 195 PHE A C 1
ATOM 1472 O O . PHE A 1 195 ? 29.736 -2.372 -15.514 1.00 59.12 195 PHE A O 1
ATOM 1479 N N . ASN A 1 196 ? 30.377 -4.335 -14.683 1.00 55.50 196 ASN A N 1
ATOM 1480 C CA . ASN A 1 196 ? 31.139 -4.785 -15.848 1.00 55.50 196 ASN A CA 1
ATOM 1481 C C . ASN A 1 196 ? 30.430 -5.844 -16.718 1.00 55.50 196 ASN A C 1
ATOM 1483 O O . ASN A 1 196 ? 31.056 -6.383 -17.632 1.00 55.50 196 ASN A O 1
ATOM 1487 N N . VAL A 1 197 ? 29.163 -6.175 -16.441 1.00 56.16 197 VAL A N 1
ATOM 1488 C CA . VAL A 1 197 ? 28.376 -7.135 -17.238 1.00 56.16 197 VAL A CA 1
ATOM 1489 C C . VAL A 1 197 ? 27.507 -6.375 -18.256 1.00 56.16 197 VAL A C 1
ATOM 1491 O O . VAL A 1 197 ? 26.848 -5.408 -17.869 1.00 56.16 197 VAL A O 1
ATOM 1494 N N . PRO A 1 198 ? 27.492 -6.766 -19.549 1.00 56.81 198 PRO A N 1
ATOM 1495 C CA . PRO A 1 198 ? 26.628 -6.156 -20.556 1.00 56.81 198 PRO A CA 1
ATOM 1496 C C . PRO A 1 198 ? 25.165 -6.144 -20.112 1.00 56.81 198 PRO A C 1
ATOM 1498 O O . PRO A 1 198 ? 24.651 -7.135 -19.596 1.00 56.81 198 PRO A O 1
ATOM 1501 N N . HIS A 1 199 ? 24.507 -5.008 -20.332 1.00 57.69 199 HIS A N 1
ATOM 1502 C CA . HIS A 1 199 ? 23.147 -4.696 -19.892 1.00 57.69 199 HIS A CA 1
ATOM 1503 C C . HIS A 1 199 ? 22.075 -5.417 -20.732 1.00 57.69 199 HIS A C 1
ATOM 1505 O O . HIS A 1 199 ? 21.082 -4.808 -21.121 1.00 57.69 199 HIS A O 1
ATOM 1511 N N . ASP A 1 200 ? 22.283 -6.696 -21.046 1.00 53.69 200 ASP A N 1
ATOM 1512 C CA . ASP A 1 200 ? 21.233 -7.527 -21.622 1.00 53.69 200 ASP A CA 1
ATOM 1513 C C . ASP A 1 200 ? 20.287 -7.909 -20.475 1.00 53.69 200 ASP A C 1
ATOM 1515 O O . ASP A 1 200 ? 20.701 -8.492 -19.462 1.00 53.69 200 ASP A O 1
ATOM 1519 N N . SER A 1 201 ? 19.043 -7.440 -20.566 1.00 58.44 201 SER A N 1
ATOM 1520 C CA . SER A 1 201 ? 18.083 -7.371 -19.454 1.00 58.44 201 SER A CA 1
ATOM 1521 C C . SER A 1 201 ? 17.743 -8.726 -18.843 1.00 58.44 201 SER A C 1
ATOM 1523 O O . SER A 1 201 ? 17.329 -8.779 -17.688 1.00 58.44 201 SER A O 1
ATOM 1525 N N . ASP A 1 202 ? 17.969 -9.806 -19.584 1.00 57.47 202 ASP A N 1
ATOM 1526 C CA . ASP A 1 202 ? 17.474 -11.128 -19.217 1.00 57.47 202 ASP A CA 1
ATOM 1527 C C . ASP A 1 202 ? 18.598 -11.971 -18.581 1.00 57.47 202 ASP A C 1
ATOM 1529 O O . ASP A 1 202 ? 18.409 -12.576 -17.526 1.00 57.47 202 ASP A O 1
ATOM 1533 N N . ALA A 1 203 ? 19.821 -11.899 -19.121 1.00 55.88 203 ALA A N 1
ATOM 1534 C CA . ALA A 1 203 ? 20.982 -12.627 -18.595 1.00 55.88 203 ALA A CA 1
ATOM 1535 C C . ALA A 1 203 ? 21.533 -12.030 -17.285 1.00 55.88 203 ALA A C 1
ATOM 1537 O O . ALA A 1 203 ? 22.017 -12.751 -16.411 1.00 55.88 203 ALA A O 1
ATOM 1538 N N . SER A 1 204 ? 21.456 -10.705 -17.126 1.00 57.06 204 SER A N 1
ATOM 1539 C CA . SER A 1 204 ? 21.904 -10.013 -15.908 1.00 57.06 204 SER A CA 1
ATOM 1540 C C . SER A 1 204 ? 20.977 -10.261 -14.712 1.00 57.06 204 SER A C 1
ATOM 1542 O O . SER A 1 204 ? 21.444 -10.303 -13.573 1.00 57.06 204 SER A O 1
ATOM 1544 N N . VAL A 1 205 ? 19.682 -10.482 -14.963 1.00 59.56 205 VAL A N 1
ATOM 1545 C CA . VAL A 1 205 ? 18.689 -10.818 -13.934 1.00 59.56 205 VAL A CA 1
ATOM 1546 C C . VAL A 1 205 ? 18.811 -12.281 -13.509 1.00 59.56 205 VAL A C 1
ATOM 1548 O O . VAL A 1 205 ? 18.815 -12.543 -12.309 1.00 59.56 205 VAL A O 1
ATOM 1551 N N . GLU A 1 206 ? 19.002 -13.222 -14.440 1.00 58.94 206 GLU A N 1
ATOM 1552 C CA . GLU A 1 206 ? 19.255 -14.631 -14.091 1.00 58.94 206 GLU A CA 1
ATOM 1553 C C . GLU A 1 206 ? 20.551 -14.812 -13.292 1.00 58.94 206 GLU A C 1
ATOM 1555 O O . GLU A 1 206 ? 20.576 -15.548 -12.305 1.00 58.94 206 GLU A O 1
ATOM 1560 N N . LEU A 1 207 ? 21.628 -14.111 -13.665 1.00 59.34 207 LEU A N 1
ATOM 1561 C CA . LEU A 1 207 ? 22.892 -14.182 -12.933 1.00 59.34 207 LEU A CA 1
ATOM 1562 C C . LEU A 1 207 ? 22.777 -13.535 -11.541 1.00 59.34 207 LEU A C 1
ATOM 1564 O O . LEU A 1 207 ? 23.372 -14.026 -10.579 1.00 59.34 207 LEU A O 1
ATOM 1568 N N . ALA A 1 208 ? 21.988 -12.464 -11.409 1.00 58.41 208 ALA A N 1
ATOM 1569 C CA . ALA A 1 208 ? 21.671 -11.865 -10.117 1.00 58.41 208 ALA A CA 1
ATOM 1570 C C . ALA A 1 208 ? 20.884 -12.829 -9.226 1.00 58.41 208 ALA A C 1
ATOM 1572 O O . ALA A 1 208 ? 21.240 -13.005 -8.065 1.00 58.41 208 ALA A O 1
ATOM 1573 N N . ASP A 1 209 ? 19.866 -13.497 -9.765 1.00 61.12 209 ASP A N 1
ATOM 1574 C CA . ASP A 1 209 ? 19.020 -14.422 -9.004 1.00 61.12 209 ASP A CA 1
ATOM 1575 C C . ASP A 1 209 ? 19.748 -15.738 -8.656 1.00 61.12 209 ASP A C 1
ATOM 1577 O O . ASP A 1 209 ? 19.458 -16.374 -7.640 1.00 61.12 209 ASP A O 1
ATOM 1581 N N . ALA A 1 210 ? 20.759 -16.118 -9.448 1.00 61.56 210 ALA A N 1
ATOM 1582 C CA . ALA A 1 210 ? 21.640 -17.251 -9.169 1.00 61.56 210 ALA A CA 1
ATOM 1583 C C . ALA A 1 210 ? 22.697 -16.956 -8.085 1.00 61.56 210 ALA A C 1
ATOM 1585 O O . ALA A 1 210 ? 23.077 -17.857 -7.336 1.00 61.56 210 ALA A O 1
ATOM 1586 N N . ILE A 1 211 ? 23.186 -15.711 -7.997 1.00 62.72 211 ILE A N 1
ATOM 1587 C CA . ILE A 1 211 ? 24.249 -15.310 -7.058 1.00 62.72 211 ILE A CA 1
ATOM 1588 C C . ILE A 1 211 ? 23.672 -14.765 -5.745 1.00 62.72 211 ILE A C 1
ATOM 1590 O O . ILE A 1 211 ? 24.267 -14.962 -4.682 1.00 62.72 211 ILE A O 1
ATOM 1594 N N . ILE A 1 212 ? 22.526 -14.078 -5.783 1.00 64.69 212 ILE A N 1
ATOM 1595 C CA . ILE A 1 212 ? 21.910 -13.482 -4.597 1.00 64.69 212 ILE A CA 1
ATOM 1596 C C . ILE A 1 212 ? 21.179 -14.579 -3.816 1.00 64.69 212 ILE A C 1
ATOM 1598 O O . ILE A 1 212 ? 20.209 -15.164 -4.301 1.00 64.69 212 ILE A O 1
ATOM 1602 N N . PRO A 1 213 ? 21.563 -14.844 -2.558 1.00 72.00 213 PRO A N 1
ATOM 1603 C CA . PRO A 1 213 ? 20.823 -15.788 -1.747 1.00 72.00 213 PRO A CA 1
ATOM 1604 C C . PRO A 1 213 ? 19.398 -15.277 -1.523 1.00 72.00 213 PRO A C 1
ATOM 1606 O O . PRO A 1 213 ? 19.204 -14.152 -1.061 1.00 72.00 213 PRO A O 1
ATOM 1609 N N . LYS A 1 214 ? 18.392 -16.132 -1.733 1.00 72.88 214 LYS A N 1
ATOM 1610 C CA . LYS A 1 214 ? 16.963 -15.800 -1.532 1.00 72.88 214 LYS A CA 1
ATOM 1611 C C . LYS A 1 214 ? 16.622 -15.285 -0.122 1.00 72.88 214 LYS A C 1
ATOM 1613 O O . LYS A 1 214 ? 15.529 -14.765 0.106 1.00 72.88 214 LYS A O 1
ATOM 1618 N N . PHE A 1 215 ? 17.524 -15.454 0.848 1.00 77.12 215 PHE A N 1
ATOM 1619 C CA . PHE A 1 215 ? 17.377 -14.927 2.205 1.00 77.12 215 PHE A CA 1
ATOM 1620 C C . PHE A 1 215 ? 17.824 -13.463 2.350 1.00 77.12 215 PHE A C 1
ATOM 1622 O O . PHE A 1 215 ? 17.392 -12.804 3.292 1.00 77.12 215 PHE A O 1
ATOM 1629 N N . LEU A 1 216 ? 18.660 -12.937 1.449 1.00 80.69 216 LEU A N 1
ATOM 1630 C CA . LEU A 1 216 ? 19.271 -11.613 1.584 1.00 80.69 216 LEU A CA 1
ATOM 1631 C C . LEU A 1 216 ? 18.240 -10.468 1.497 1.00 80.69 216 LEU A C 1
ATOM 1633 O O . LEU A 1 216 ? 18.230 -9.635 2.408 1.00 80.69 216 LEU A O 1
ATOM 1637 N N . PRO A 1 217 ? 17.306 -10.442 0.518 1.00 81.19 217 PRO A N 1
ATOM 1638 C CA . PRO A 1 217 ? 16.262 -9.412 0.474 1.00 81.19 217 PRO A CA 1
ATOM 1639 C C . PRO A 1 217 ? 15.334 -9.484 1.692 1.00 81.19 217 PRO A C 1
ATOM 1641 O O . PRO A 1 217 ? 14.917 -8.459 2.226 1.00 81.19 217 PRO A O 1
ATOM 1644 N N . LYS A 1 218 ? 15.066 -10.702 2.188 1.00 85.19 218 LYS A N 1
ATOM 1645 C CA . LYS A 1 218 ? 14.242 -10.936 3.383 1.00 85.19 218 LYS A CA 1
ATOM 1646 C C . LYS A 1 218 ? 14.921 -10.415 4.649 1.00 85.19 218 LYS A C 1
ATOM 1648 O O . LYS A 1 218 ? 14.270 -9.760 5.456 1.00 85.19 218 LYS A O 1
ATOM 1653 N N . LEU A 1 219 ? 16.222 -10.661 4.813 1.00 87.62 219 LEU A N 1
ATOM 1654 C CA . LEU A 1 219 ? 16.993 -10.144 5.945 1.00 87.62 219 LEU A CA 1
ATOM 1655 C C . LEU A 1 219 ? 17.017 -8.612 5.935 1.00 87.62 219 LEU A C 1
ATOM 1657 O O . LEU A 1 219 ? 16.814 -7.984 6.972 1.00 87.62 219 LEU A O 1
ATOM 1661 N N . LEU A 1 220 ? 17.203 -8.015 4.757 1.00 87.19 220 LEU A N 1
ATOM 1662 C CA . LEU A 1 220 ? 17.205 -6.567 4.595 1.00 87.19 220 LEU A CA 1
ATOM 1663 C C . LEU A 1 220 ? 15.826 -5.949 4.875 1.00 87.19 220 LEU A C 1
ATOM 1665 O O . LEU A 1 220 ? 15.744 -4.902 5.515 1.00 87.19 220 LEU A O 1
ATOM 1669 N N . ALA A 1 221 ? 14.746 -6.622 4.469 1.00 88.00 221 ALA A N 1
ATOM 1670 C CA . ALA A 1 221 ? 13.380 -6.230 4.801 1.00 88.00 221 ALA A CA 1
ATOM 1671 C C . ALA A 1 221 ? 13.129 -6.256 6.318 1.00 88.00 221 ALA A C 1
ATOM 1673 O O . ALA A 1 221 ? 12.585 -5.297 6.865 1.00 88.00 221 ALA A O 1
ATOM 1674 N N . VAL A 1 222 ? 13.570 -7.313 7.013 1.00 90.69 222 VAL A N 1
ATOM 1675 C CA . VAL A 1 222 ? 13.467 -7.418 8.480 1.00 90.69 222 VAL A CA 1
ATOM 1676 C C . VAL A 1 222 ? 14.285 -6.323 9.164 1.00 90.69 222 VAL A C 1
ATOM 1678 O O . VAL A 1 222 ? 13.776 -5.658 10.062 1.00 90.69 222 VAL A O 1
ATOM 1681 N N . ALA A 1 223 ? 15.518 -6.077 8.716 1.00 91.00 223 ALA A N 1
ATOM 1682 C CA . ALA A 1 223 ? 16.354 -5.005 9.249 1.00 91.00 223 ALA A CA 1
ATOM 1683 C C . ALA A 1 223 ? 15.701 -3.624 9.060 1.00 91.00 223 ALA A C 1
ATOM 1685 O O . ALA A 1 223 ? 15.631 -2.842 10.005 1.00 91.00 223 ALA A O 1
ATOM 1686 N N . CYS A 1 224 ? 15.158 -3.346 7.870 1.00 88.81 224 CYS A N 1
ATOM 1687 C CA . CYS A 1 224 ? 14.418 -2.117 7.580 1.00 88.81 224 CYS A CA 1
ATOM 1688 C C . CYS A 1 224 ? 13.208 -1.948 8.511 1.00 88.81 224 CYS A C 1
ATOM 1690 O O . CYS A 1 224 ? 13.022 -0.882 9.098 1.00 88.81 224 CYS A O 1
ATOM 1692 N N . LEU A 1 225 ? 12.423 -3.012 8.699 1.00 90.62 225 LEU A N 1
ATOM 1693 C CA . LEU A 1 225 ? 11.260 -3.007 9.582 1.00 90.62 225 LEU A CA 1
ATOM 1694 C C . LEU A 1 225 ? 11.651 -2.750 11.044 1.00 90.62 225 LEU A C 1
ATOM 1696 O O . LEU A 1 225 ? 10.998 -1.953 11.718 1.00 90.62 225 LEU A O 1
ATOM 1700 N N . LEU A 1 226 ? 12.732 -3.370 11.528 1.00 91.44 226 LEU A N 1
ATOM 1701 C CA . LEU A 1 226 ? 13.254 -3.137 12.878 1.00 91.44 226 LEU A CA 1
ATOM 1702 C C . LEU A 1 226 ? 13.723 -1.692 13.064 1.00 91.44 226 LEU A C 1
ATOM 1704 O O . LEU A 1 226 ? 13.394 -1.077 14.074 1.00 91.44 226 LEU A O 1
ATOM 1708 N N . ILE A 1 227 ? 14.429 -1.128 12.081 1.00 89.44 227 ILE A N 1
ATOM 1709 C CA . ILE A 1 227 ? 14.885 0.267 12.113 1.00 89.44 227 ILE A CA 1
ATOM 1710 C C . ILE A 1 227 ? 13.690 1.224 12.150 1.00 89.44 227 ILE A C 1
ATOM 1712 O O . ILE A 1 227 ? 13.644 2.104 13.005 1.00 89.44 227 ILE A O 1
ATOM 1716 N N . LEU A 1 228 ? 12.698 1.037 11.273 1.00 86.62 228 LEU A N 1
ATOM 1717 C CA . LEU A 1 228 ? 11.480 1.857 11.253 1.00 86.62 228 LEU A CA 1
ATOM 1718 C C . LEU A 1 228 ? 10.718 1.771 12.578 1.00 86.62 228 LEU A C 1
ATOM 1720 O O . LEU A 1 228 ? 10.264 2.787 13.104 1.00 86.62 228 LEU A O 1
ATOM 1724 N N . THR A 1 229 ? 10.617 0.568 13.142 1.00 89.88 229 THR A N 1
ATOM 1725 C CA . THR A 1 229 ? 9.970 0.346 14.439 1.00 89.88 229 THR A CA 1
ATOM 1726 C C . THR A 1 229 ? 10.733 1.049 15.557 1.00 89.88 229 THR A C 1
ATOM 1728 O O . THR A 1 229 ? 10.119 1.708 16.387 1.00 89.88 229 THR A O 1
ATOM 1731 N N . LEU A 1 230 ? 12.064 0.975 15.555 1.00 90.31 230 LEU A N 1
ATOM 1732 C CA . LEU A 1 230 ? 12.918 1.611 16.555 1.00 90.31 230 LEU A CA 1
ATOM 1733 C C . LEU A 1 230 ? 12.873 3.142 16.459 1.00 90.31 230 LEU A C 1
ATOM 1735 O O . LEU A 1 230 ? 12.759 3.810 17.482 1.00 90.31 230 LEU A O 1
ATOM 1739 N N . ILE A 1 231 ? 12.879 3.706 15.247 1.00 86.50 231 ILE A N 1
ATOM 1740 C CA . ILE A 1 231 ? 12.705 5.151 15.026 1.00 86.50 231 ILE A CA 1
ATOM 1741 C C . ILE A 1 231 ? 11.354 5.609 15.581 1.00 86.50 231 ILE A C 1
ATOM 1743 O O . ILE A 1 231 ? 11.301 6.585 16.329 1.00 86.50 231 ILE A O 1
ATOM 1747 N N . ASN A 1 232 ? 10.279 4.880 15.273 1.00 87.19 232 ASN A N 1
ATOM 1748 C CA . ASN A 1 232 ? 8.943 5.196 15.777 1.00 87.19 232 ASN A CA 1
ATOM 1749 C C . ASN A 1 232 ? 8.819 5.003 17.296 1.00 87.19 232 ASN A C 1
ATOM 1751 O O . ASN A 1 232 ? 8.101 5.764 17.941 1.00 87.19 232 ASN A O 1
ATOM 1755 N N . ALA A 1 233 ? 9.527 4.027 17.874 1.00 87.31 233 ALA A N 1
ATOM 1756 C CA . ALA A 1 233 ? 9.538 3.773 19.313 1.00 87.31 233 ALA A CA 1
ATOM 1757 C C . ALA A 1 233 ? 10.314 4.843 20.098 1.00 87.31 233 ALA A C 1
ATOM 1759 O O . ALA A 1 233 ? 9.928 5.177 21.215 1.00 87.31 233 ALA A O 1
ATOM 1760 N N . ILE A 1 234 ? 11.393 5.391 19.526 1.00 89.81 234 ILE A N 1
ATOM 1761 C CA . ILE A 1 234 ? 12.222 6.419 20.173 1.00 89.81 234 ILE A CA 1
ATOM 1762 C C . ILE A 1 234 ? 11.640 7.821 19.963 1.00 89.81 234 ILE A C 1
ATOM 1764 O O . ILE A 1 234 ? 11.699 8.654 20.866 1.00 89.81 234 ILE A O 1
ATOM 1768 N N . SER A 1 235 ? 11.101 8.120 18.778 1.00 85.94 235 SER A N 1
ATOM 1769 C CA . SER A 1 235 ? 10.605 9.458 18.464 1.00 85.94 235 SER A CA 1
ATOM 1770 C C . SER A 1 235 ? 9.500 9.442 17.410 1.00 85.94 235 SER A C 1
ATOM 1772 O O . SER A 1 235 ? 9.740 9.431 16.202 1.00 85.94 235 SER A O 1
ATOM 1774 N N . ILE A 1 236 ? 8.262 9.559 17.890 1.00 84.06 236 ILE A N 1
ATOM 1775 C CA . ILE A 1 236 ? 7.061 9.757 17.070 1.00 84.06 236 ILE A CA 1
ATOM 1776 C C . ILE A 1 236 ? 7.200 10.958 16.107 1.00 84.06 236 ILE A C 1
ATOM 1778 O O . ILE A 1 236 ? 6.907 10.793 14.920 1.00 84.06 236 ILE A O 1
ATOM 1782 N N . PRO A 1 237 ? 7.681 12.156 16.523 1.00 82.75 237 PRO A N 1
ATOM 1783 C CA . PRO A 1 237 ? 7.799 13.279 15.591 1.00 82.75 237 PRO A CA 1
ATOM 1784 C C . PRO A 1 237 ? 8.889 13.074 14.530 1.00 82.75 237 PRO A C 1
ATOM 1786 O O . PRO A 1 237 ? 8.779 13.638 13.442 1.00 82.75 237 PRO A O 1
ATOM 1789 N N . ALA A 1 238 ? 9.925 12.271 14.801 1.00 78.94 238 ALA A N 1
ATOM 1790 C CA . ALA A 1 238 ? 10.916 11.914 13.785 1.00 78.94 238 ALA A CA 1
ATOM 1791 C C . ALA A 1 238 ? 10.319 10.980 12.720 1.00 78.94 238 ALA A C 1
ATOM 1793 O O . ALA A 1 238 ? 10.554 11.192 11.531 1.00 78.94 238 ALA A O 1
ATOM 1794 N N . GLY A 1 239 ? 9.501 10.006 13.136 1.00 78.50 239 GLY A N 1
ATOM 1795 C CA . GLY A 1 239 ? 8.774 9.112 12.231 1.00 78.50 239 GLY A CA 1
ATOM 1796 C C . GLY A 1 239 ? 7.835 9.858 11.281 1.00 78.50 239 GLY A C 1
ATOM 1797 O O . GLY A 1 239 ? 7.866 9.624 10.074 1.00 78.50 239 GLY A O 1
ATOM 1798 N N . ILE A 1 240 ? 7.075 10.828 11.805 1.00 81.06 240 ILE A N 1
ATOM 1799 C CA . ILE A 1 240 ? 6.176 11.672 10.997 1.00 81.06 240 ILE A CA 1
ATOM 1800 C C . ILE A 1 240 ? 6.972 12.470 9.954 1.00 81.06 240 ILE A C 1
ATOM 1802 O O . ILE A 1 240 ? 6.662 12.411 8.767 1.00 81.06 240 ILE A O 1
ATOM 1806 N N . ARG A 1 241 ? 8.062 13.141 10.359 1.00 80.62 241 ARG A N 1
ATOM 1807 C CA . ARG A 1 241 ? 8.912 13.904 9.423 1.00 80.62 241 ARG A CA 1
ATOM 1808 C C . ARG A 1 241 ? 9.523 13.022 8.334 1.00 80.62 241 ARG A C 1
ATOM 1810 O O . ARG A 1 241 ? 9.602 13.442 7.184 1.00 80.62 241 ARG A O 1
ATOM 1817 N N . LEU A 1 242 ? 9.959 11.810 8.681 1.00 79.38 242 LEU A N 1
ATOM 1818 C CA . LEU A 1 242 ? 10.507 10.859 7.714 1.00 79.38 242 LEU A CA 1
ATOM 1819 C C . LEU A 1 242 ? 9.448 10.434 6.688 1.00 79.38 242 LEU A C 1
ATOM 1821 O O . LEU A 1 242 ? 9.733 10.398 5.491 1.00 79.38 242 LEU A O 1
ATOM 1825 N N . GLN A 1 243 ? 8.227 10.149 7.143 1.00 78.88 243 GLN A N 1
ATOM 1826 C CA . GLN A 1 243 ? 7.109 9.816 6.266 1.00 78.88 243 GLN A CA 1
ATOM 1827 C C . GLN A 1 243 ? 6.751 10.979 5.330 1.00 78.88 243 GLN A C 1
ATOM 1829 O O . GLN A 1 243 ? 6.542 10.749 4.136 1.00 78.88 243 GLN A O 1
ATOM 1834 N N . ASP A 1 244 ? 6.733 12.213 5.834 1.00 80.19 244 ASP A N 1
ATOM 1835 C CA . ASP A 1 244 ? 6.454 13.405 5.026 1.00 80.19 244 ASP A CA 1
ATOM 1836 C C . ASP A 1 244 ? 7.512 13.594 3.928 1.00 80.19 244 ASP A C 1
ATOM 1838 O O . ASP A 1 244 ? 7.173 13.744 2.752 1.00 80.19 244 ASP A O 1
ATOM 1842 N N . 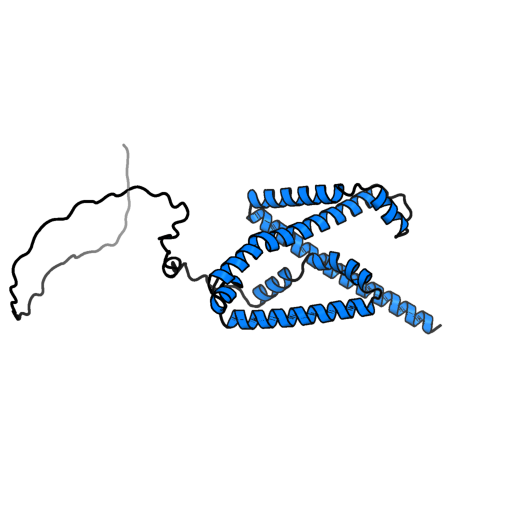ILE A 1 245 ? 8.800 13.493 4.281 1.00 85.12 245 ILE A N 1
ATOM 1843 C CA . ILE A 1 245 ? 9.915 13.598 3.325 1.00 85.12 245 ILE A CA 1
ATOM 1844 C C . ILE A 1 245 ? 9.822 12.507 2.252 1.00 85.12 245 ILE A C 1
ATOM 1846 O O . ILE A 1 245 ? 9.949 12.798 1.061 1.00 85.12 245 ILE A O 1
ATOM 1850 N N . LEU A 1 246 ? 9.567 11.256 2.649 1.00 81.81 246 LEU A N 1
ATOM 1851 C CA . LEU A 1 246 ? 9.409 10.148 1.705 1.00 81.81 246 LEU A CA 1
ATOM 1852 C C . LEU A 1 246 ? 8.207 10.355 0.781 1.00 81.81 246 LEU A C 1
ATOM 1854 O O . LEU A 1 246 ? 8.280 10.021 -0.399 1.00 81.81 246 LEU A O 1
ATOM 1858 N N . THR A 1 247 ? 7.113 10.918 1.288 1.00 80.62 247 THR A N 1
ATOM 1859 C CA . THR A 1 247 ? 5.923 11.213 0.482 1.00 80.62 247 THR A CA 1
ATOM 1860 C C . THR A 1 247 ? 6.236 12.271 -0.574 1.00 80.62 247 THR A C 1
ATOM 1862 O O . THR A 1 247 ? 5.945 12.059 -1.751 1.00 80.62 247 THR A O 1
ATOM 1865 N N . ILE A 1 248 ? 6.920 13.356 -0.194 1.00 84.19 248 ILE A N 1
ATOM 1866 C CA . ILE A 1 248 ? 7.361 14.403 -1.129 1.00 84.19 248 ILE A CA 1
ATOM 1867 C C . ILE A 1 248 ? 8.291 13.820 -2.196 1.00 84.19 248 ILE A C 1
ATOM 1869 O O . ILE A 1 248 ? 8.087 14.055 -3.388 1.00 84.19 248 ILE A O 1
ATOM 1873 N N . PHE A 1 249 ? 9.283 13.025 -1.785 1.00 86.38 249 PHE A N 1
ATOM 1874 C CA . PHE A 1 249 ? 10.220 12.383 -2.706 1.00 86.38 249 PHE A CA 1
ATOM 1875 C C . PHE A 1 249 ? 9.495 11.495 -3.725 1.00 86.38 249 PHE A C 1
ATOM 1877 O O . PHE A 1 249 ? 9.739 11.604 -4.923 1.00 86.38 249 PHE A O 1
ATOM 1884 N N . LYS A 1 250 ? 8.545 10.670 -3.272 1.00 84.06 250 LYS A N 1
ATOM 1885 C CA . LYS A 1 250 ? 7.771 9.774 -4.146 1.00 84.06 250 LYS A CA 1
ATOM 1886 C C . LYS A 1 250 ? 6.933 10.543 -5.164 1.00 84.06 250 LYS A C 1
ATOM 1888 O O . LYS A 1 250 ? 6.910 10.164 -6.334 1.00 84.06 250 LYS A O 1
ATOM 1893 N N . VAL A 1 251 ? 6.277 11.623 -4.739 1.00 85.31 251 VAL A N 1
ATOM 1894 C CA . VAL A 1 251 ? 5.504 12.490 -5.641 1.00 85.31 251 VAL A CA 1
ATOM 1895 C C . VAL A 1 251 ? 6.423 13.144 -6.674 1.00 85.31 251 VAL A C 1
ATOM 1897 O O . VAL A 1 251 ? 6.110 13.124 -7.862 1.00 85.31 251 VAL A O 1
ATOM 1900 N N . LEU A 1 252 ? 7.587 13.651 -6.255 1.00 88.12 252 LEU A N 1
ATOM 1901 C CA . LEU A 1 252 ? 8.577 14.226 -7.167 1.00 88.12 252 LEU A CA 1
ATOM 1902 C C . LEU A 1 252 ? 9.035 13.203 -8.215 1.00 88.12 252 LEU A C 1
ATOM 1904 O O . LEU A 1 252 ? 9.032 13.502 -9.408 1.00 88.12 252 LEU A O 1
ATOM 1908 N N . THR A 1 253 ? 9.379 11.983 -7.792 1.00 87.69 253 THR A N 1
ATOM 1909 C CA . THR A 1 253 ? 9.771 10.901 -8.705 1.00 87.69 253 THR A CA 1
ATOM 1910 C C . THR A 1 253 ? 8.664 10.583 -9.711 1.00 87.69 253 THR A C 1
ATOM 1912 O O . THR A 1 253 ? 8.948 10.439 -10.899 1.00 87.69 253 THR A O 1
ATOM 1915 N N . ALA A 1 254 ? 7.403 10.523 -9.274 1.00 85.62 254 ALA A N 1
ATOM 1916 C CA . ALA A 1 254 ? 6.270 10.284 -10.165 1.00 85.62 254 ALA A CA 1
ATOM 1917 C C . ALA A 1 254 ? 6.119 11.393 -11.225 1.00 85.62 254 ALA A C 1
ATOM 1919 O O . ALA A 1 254 ? 5.925 11.096 -12.405 1.00 85.62 254 ALA A O 1
ATOM 1920 N N . VAL A 1 255 ? 6.279 12.662 -10.830 1.00 87.69 255 VAL A N 1
ATOM 1921 C CA . VAL A 1 255 ? 6.244 13.804 -11.758 1.00 87.69 255 VAL A CA 1
ATOM 1922 C C . VAL A 1 255 ? 7.379 13.717 -12.778 1.00 87.69 255 VAL A C 1
ATOM 1924 O O . VAL A 1 255 ? 7.133 13.861 -13.974 1.00 87.69 255 VAL A O 1
ATOM 1927 N N . VAL A 1 256 ? 8.606 13.424 -12.336 1.00 89.69 256 VAL A N 1
ATOM 1928 C CA . VAL A 1 256 ? 9.766 13.282 -13.231 1.00 89.69 256 VAL A CA 1
ATOM 1929 C C . VAL A 1 256 ? 9.541 12.168 -14.253 1.00 89.69 256 VAL A C 1
ATOM 1931 O O . VAL A 1 256 ? 9.753 12.387 -15.444 1.00 89.69 256 VAL A O 1
ATOM 1934 N N . ILE A 1 257 ? 9.059 10.999 -13.820 1.00 88.25 257 ILE A N 1
ATOM 1935 C CA . ILE A 1 257 ? 8.757 9.878 -14.722 1.00 88.25 257 ILE A CA 1
ATOM 1936 C C . ILE A 1 257 ? 7.681 10.271 -15.739 1.00 88.25 257 ILE A C 1
ATOM 1938 O O . ILE A 1 257 ? 7.829 9.981 -16.926 1.00 88.25 257 ILE A O 1
ATOM 1942 N N . SER A 1 258 ? 6.633 10.978 -15.306 1.00 86.81 258 SER A N 1
ATOM 1943 C CA . SER A 1 258 ? 5.576 11.452 -16.202 1.00 86.81 258 SER A CA 1
ATOM 1944 C C . SER A 1 258 ? 6.109 12.423 -17.260 1.00 86.81 258 SER A C 1
ATOM 1946 O O . SER A 1 258 ? 5.788 12.281 -18.439 1.00 86.81 258 SER A O 1
ATOM 1948 N N . VAL A 1 259 ? 6.941 13.395 -16.868 1.00 89.25 259 VAL A N 1
ATOM 1949 C CA . VAL A 1 259 ? 7.534 14.370 -17.800 1.00 89.25 259 VAL A CA 1
ATOM 1950 C C . VAL A 1 259 ? 8.476 13.674 -18.782 1.00 89.25 259 VAL A C 1
ATOM 1952 O O . VAL A 1 259 ? 8.370 13.888 -19.988 1.00 89.25 259 VAL A O 1
ATOM 1955 N N . MET A 1 260 ? 9.348 12.787 -18.294 1.00 86.69 260 MET A N 1
ATOM 1956 C CA . MET A 1 260 ? 10.254 12.009 -19.145 1.00 86.69 260 MET A CA 1
ATOM 1957 C C . MET A 1 260 ? 9.493 11.147 -20.158 1.00 86.69 260 MET A C 1
ATOM 1959 O O . MET A 1 260 ? 9.873 11.103 -21.327 1.00 86.69 260 MET A O 1
ATOM 1963 N N . GLY A 1 261 ? 8.387 10.517 -19.749 1.00 84.81 261 GLY A N 1
ATOM 1964 C CA . GLY A 1 261 ? 7.518 9.760 -20.651 1.00 84.81 261 GLY A CA 1
ATOM 1965 C C . GLY A 1 261 ? 6.962 10.614 -21.796 1.00 84.81 261 GLY A C 1
ATOM 1966 O O . GLY A 1 261 ? 7.045 10.216 -22.960 1.00 84.81 261 GLY A O 1
ATOM 1967 N N . VAL A 1 262 ? 6.465 11.818 -21.492 1.00 86.69 262 VAL A N 1
ATOM 1968 C CA . VAL A 1 262 ? 5.937 12.759 -22.498 1.00 86.69 262 VAL A CA 1
ATOM 1969 C C . VAL A 1 262 ? 7.031 13.258 -23.444 1.00 86.69 262 VAL A C 1
ATOM 1971 O O . VAL A 1 262 ? 6.804 13.336 -24.654 1.00 86.69 262 VAL A O 1
ATOM 1974 N N . VAL A 1 263 ? 8.228 13.553 -22.926 1.00 87.38 263 VAL A N 1
ATOM 1975 C CA . VAL A 1 263 ? 9.373 13.993 -23.741 1.00 87.38 263 VAL A CA 1
ATOM 1976 C C . VAL A 1 263 ? 9.797 12.894 -24.716 1.00 87.38 263 VAL A C 1
ATOM 1978 O O . VAL A 1 263 ? 9.959 13.158 -25.907 1.00 87.38 263 VAL A O 1
ATOM 1981 N N . VAL A 1 264 ? 9.919 11.648 -24.248 1.00 85.31 264 VAL A N 1
ATOM 1982 C CA . VAL A 1 264 ? 10.284 10.504 -25.101 1.00 85.31 264 VAL A CA 1
ATOM 1983 C C . VAL A 1 264 ? 9.219 10.238 -26.165 1.00 85.31 264 VAL A C 1
ATOM 1985 O O . VAL A 1 264 ? 9.571 9.970 -27.315 1.00 85.31 264 VAL A O 1
ATOM 1988 N N . LEU A 1 265 ? 7.933 10.339 -25.814 1.00 78.88 265 LEU A N 1
ATOM 1989 C CA . LEU A 1 265 ? 6.839 10.170 -26.770 1.00 78.88 265 LEU A CA 1
ATOM 1990 C C . LEU A 1 265 ? 6.838 11.276 -27.831 1.00 78.88 265 LEU A C 1
ATOM 1992 O O . LEU A 1 265 ? 6.691 10.980 -29.012 1.00 78.88 265 LEU A O 1
ATOM 1996 N N . SER A 1 266 ? 7.070 12.525 -27.426 1.00 79.19 266 SER A N 1
ATOM 1997 C CA . SER A 1 266 ? 7.178 13.662 -28.347 1.00 79.19 266 SER A CA 1
ATOM 1998 C C . SER A 1 266 ? 8.339 13.473 -29.321 1.00 79.19 266 SER A C 1
ATOM 2000 O O . SER A 1 266 ? 8.166 13.635 -30.525 1.00 79.19 266 SER A O 1
ATOM 2002 N N . ASN A 1 267 ? 9.504 13.041 -28.830 1.00 76.94 267 ASN A N 1
ATOM 2003 C CA . ASN A 1 267 ? 10.684 12.858 -29.673 1.00 76.94 267 ASN A CA 1
ATOM 2004 C C . ASN A 1 267 ? 10.516 11.680 -30.651 1.00 76.94 267 ASN A C 1
ATOM 2006 O O . ASN A 1 267 ? 10.799 11.811 -31.838 1.00 76.94 267 ASN A O 1
ATOM 2010 N N . LYS A 1 268 ? 9.987 10.538 -30.187 1.00 66.94 268 LYS A N 1
ATOM 2011 C CA . LYS A 1 268 ? 9.714 9.373 -31.048 1.00 66.94 268 LYS A CA 1
ATOM 2012 C C . LYS A 1 268 ? 8.568 9.622 -32.031 1.00 66.94 268 LYS A C 1
ATOM 2014 O O . LYS A 1 268 ? 8.652 9.157 -33.161 1.00 66.94 268 LYS A O 1
ATOM 2019 N N . GLY A 1 269 ? 7.531 10.358 -31.630 1.00 59.97 269 GLY A N 1
ATOM 2020 C CA . GLY A 1 269 ? 6.413 10.740 -32.495 1.00 59.97 269 GLY A CA 1
ATOM 2021 C C . GLY A 1 269 ? 6.845 11.676 -33.624 1.00 59.97 269 GLY A C 1
ATOM 2022 O O . GLY A 1 269 ? 6.488 11.444 -34.773 1.00 59.97 269 GLY A O 1
ATOM 2023 N N . ILE A 1 270 ? 7.690 12.669 -33.328 1.00 57.94 270 ILE A N 1
ATOM 2024 C CA . ILE A 1 270 ? 8.268 13.568 -34.340 1.00 57.94 270 ILE A CA 1
ATOM 2025 C C . ILE A 1 270 ? 9.165 12.788 -35.313 1.00 57.94 270 ILE A C 1
ATOM 2027 O O . ILE A 1 270 ? 9.053 12.967 -36.524 1.00 57.94 270 ILE A O 1
ATOM 2031 N N . ILE A 1 271 ? 10.001 11.873 -34.811 1.00 60.00 271 ILE A N 1
ATOM 2032 C CA . ILE A 1 271 ? 10.867 11.030 -35.652 1.00 60.00 271 ILE A CA 1
ATOM 2033 C C . ILE A 1 271 ? 10.039 10.061 -36.516 1.00 60.00 271 ILE A C 1
ATOM 2035 O O . ILE A 1 271 ? 10.316 9.922 -37.702 1.00 60.00 271 ILE A O 1
ATOM 2039 N N . ALA A 1 272 ? 8.994 9.430 -35.974 1.00 56.03 272 ALA A N 1
ATOM 2040 C CA . ALA A 1 272 ? 8.131 8.508 -36.719 1.00 56.03 272 ALA A CA 1
ATOM 2041 C C . ALA A 1 272 ? 7.286 9.204 -37.804 1.00 56.03 272 ALA A C 1
ATOM 2043 O O . ALA A 1 272 ? 7.006 8.604 -38.843 1.00 56.03 272 ALA A O 1
ATOM 2044 N N . VAL A 1 273 ? 6.898 10.465 -37.580 1.00 56.72 273 VAL A N 1
ATOM 2045 C CA . VAL A 1 273 ? 6.214 11.303 -38.579 1.00 56.72 273 VAL A CA 1
ATOM 2046 C C . VAL A 1 273 ? 7.184 11.757 -39.672 1.00 56.72 273 VAL A C 1
ATOM 2048 O O . VAL A 1 273 ? 6.833 11.700 -40.845 1.00 56.72 273 VAL A O 1
ATOM 2051 N N . LEU A 1 274 ? 8.415 12.142 -39.319 1.00 54.00 274 LEU A N 1
ATOM 2052 C CA . LEU A 1 274 ? 9.445 12.524 -40.292 1.00 54.00 274 LEU A CA 1
ATOM 2053 C C . LEU A 1 274 ? 9.903 11.347 -41.167 1.00 54.00 274 LEU A C 1
ATOM 2055 O O . LEU A 1 274 ? 10.104 11.532 -42.360 1.00 54.00 274 LEU A O 1
ATOM 2059 N N . VAL A 1 275 ? 10.020 10.141 -40.603 1.00 62.03 275 VAL A N 1
ATOM 2060 C CA . VAL A 1 275 ? 10.382 8.922 -41.353 1.00 62.03 275 VAL A CA 1
ATOM 2061 C C . VAL A 1 275 ? 9.252 8.445 -42.277 1.00 62.03 275 VAL A C 1
ATOM 2063 O O . VAL A 1 275 ? 9.539 7.826 -43.288 1.00 62.03 275 VAL A O 1
ATOM 2066 N N . ASN A 1 276 ? 7.982 8.744 -41.979 1.00 56.03 276 ASN A N 1
ATOM 2067 C CA . ASN A 1 276 ? 6.860 8.442 -42.886 1.00 56.03 276 ASN A CA 1
ATOM 2068 C C . ASN A 1 276 ? 6.658 9.484 -44.004 1.00 56.03 276 ASN A C 1
ATOM 2070 O O . ASN A 1 276 ? 5.833 9.265 -44.888 1.00 56.03 276 ASN A O 1
ATOM 2074 N N . LEU A 1 277 ? 7.352 10.627 -43.951 1.00 52.00 277 LEU A N 1
ATOM 2075 C CA . LEU A 1 277 ? 7.274 11.699 -44.955 1.00 52.00 277 LEU A CA 1
ATOM 2076 C C . LEU A 1 277 ? 8.460 11.708 -45.939 1.00 52.00 277 LEU A C 1
ATOM 2078 O O . LEU A 1 277 ? 8.462 12.526 -46.860 1.00 52.00 277 LEU A O 1
ATOM 2082 N N . LEU A 1 278 ? 9.445 10.824 -45.745 1.00 48.66 278 LEU A N 1
ATOM 2083 C CA . LEU A 1 278 ? 10.612 10.591 -46.607 1.00 48.66 278 LEU A CA 1
ATOM 2084 C C . LEU A 1 278 ? 10.469 9.250 -47.333 1.00 48.66 278 LEU A C 1
ATOM 2086 O O . LEU A 1 278 ? 10.848 9.202 -48.523 1.00 48.66 278 LEU A O 1
#

Foldseek 3Di:
DDDDDDDDDDDDDYDDDDDDDDDDDDDDDDDDDDDDDDDDDDDDDDDDDDDDDVDDPPDPPPPPVVVVPPVPPPPPPPQDPVNVVVVVVLVVLDPCVVVVLVVLCVVQVDPVSSVVVVVVVVVVVVVVVVVQVVLCVVDVDPDRPLVSCCVPPNDVRSVVVVCCCVPPVVVVVLLVVLLVVLVVVLVVVLCVVPVPDPPPPPVSVVVSVVPDPPCRSVVSSVVVVVVLVVQCVVDVVSNVVVSVVVSVVSVVVVVVVVVVVVVVCVVVVVVVVVVVVD